Protein AF-A0A3C0JEZ2-F1 (afdb_monomer)

Radius of gyration: 19.8 Å; Cα contacts (8 Å, |Δi|>4): 133; chains: 1; bounding box: 43×43×59 Å

Secondary structure (DSSP, 8-state):
-------HHHHHHHHHHHHHHHHHHHHHH--PPPS---HHHHHHHHHHHHHHHHHHHHHHIIIIIIIHHHHHHHHHH---TT---HHHHHIIIIIHHHHHHHHHHHHHHHHHHS-TTTS-HHHHHHHHHHHHGGGGGTGGGSGGGGS--S-HHHHHHHHHHHHHHHHHHHHHHHHHHHHHHHHHHHHTT-

Mean predicted aligned error: 6.55 Å

pLDDT: mean 85.06, std 11.49, range [34.5, 96.69]

Nearest PDB structures (foldseek):
  7yzy-assembly1_C  TM=7.506E-01  e=1.053E-04  Methylococcus capsulatus str. Bath
  3rfr-assembly1_K  TM=6.605E-01  e=1.081E-03  Methylocystis sp. M
  3rfr-assembly1_C  TM=6.635E-01  e=1.455E-03  Methylocystis sp. M

Sequence (190 aa):
MTFFNLQNIEIVYIAIFYCMLSVFIYFKLRKPLSTTLSPKEKTKQVMVLMICLLLFSSFVVVSGGVLAHQDTAWHQVTVTSNELIPGRLIIYSLFYPLYFIVGGAMWLYASTRFEARDFETKFKTSLFCIVISPFMFLPSQDPSMMVISTDIWSILFRSSYWALMAVWISSLLYLISRLVMMVLRFSKFA

Structure (mmCIF, N/CA/C/O backbone):
data_AF-A0A3C0JEZ2-F1
#
_entry.id   AF-A0A3C0JEZ2-F1
#
loop_
_atom_site.group_PDB
_atom_site.id
_atom_site.type_symbol
_atom_site.label_atom_id
_atom_site.label_alt_id
_atom_site.label_comp_id
_atom_site.label_asym_id
_atom_site.label_entity_id
_atom_site.label_seq_id
_atom_site.pdbx_PDB_ins_code
_atom_site.Cartn_x
_atom_site.Cartn_y
_atom_site.Cartn_z
_atom_site.occupancy
_atom_site.B_iso_or_equiv
_atom_site.auth_seq_id
_atom_site.auth_comp_id
_atom_site.auth_asym_id
_atom_site.auth_atom_id
_atom_site.pdbx_PDB_model_num
ATOM 1 N N . MET A 1 1 ? 15.952 -23.148 -21.684 1.00 34.50 1 MET A N 1
ATOM 2 C CA . MET A 1 1 ? 15.502 -22.287 -20.571 1.00 34.50 1 MET A CA 1
ATOM 3 C C . MET A 1 1 ? 14.226 -21.615 -21.052 1.00 34.50 1 MET A C 1
ATOM 5 O O . MET A 1 1 ? 14.296 -20.780 -21.941 1.00 34.50 1 MET A O 1
ATOM 9 N N . THR A 1 2 ? 13.059 -22.113 -20.647 1.00 37.56 2 THR A N 1
ATOM 10 C CA . THR A 1 2 ? 11.761 -21.596 -21.111 1.00 37.56 2 THR A CA 1
ATOM 11 C C . THR A 1 2 ? 11.515 -20.242 -20.460 1.00 37.56 2 THR A C 1
ATOM 13 O O . THR A 1 2 ? 11.170 -20.170 -19.284 1.00 37.56 2 THR A O 1
ATOM 16 N N . PHE A 1 3 ? 11.771 -19.173 -21.209 1.00 45.19 3 PHE A N 1
ATOM 17 C CA . PHE A 1 3 ? 11.444 -17.817 -20.793 1.00 45.19 3 PHE A CA 1
ATOM 18 C C . PHE A 1 3 ? 9.920 -17.693 -20.662 1.00 45.19 3 PHE A C 1
ATOM 20 O O . PHE A 1 3 ? 9.186 -18.044 -21.586 1.00 45.19 3 PHE A O 1
ATOM 27 N N . PHE A 1 4 ? 9.457 -17.241 -19.494 1.00 53.06 4 PHE A N 1
ATOM 28 C CA . PHE A 1 4 ? 8.061 -16.895 -19.227 1.00 53.06 4 PHE A CA 1
ATOM 29 C C . PHE A 1 4 ? 7.633 -15.793 -20.201 1.00 53.06 4 PHE A C 1
ATOM 31 O O . PHE A 1 4 ? 8.038 -14.643 -20.054 1.00 53.06 4 PHE A O 1
ATOM 38 N N . ASN A 1 5 ? 6.853 -16.148 -21.219 1.00 52.88 5 ASN A N 1
ATOM 39 C CA . ASN A 1 5 ? 6.263 -15.191 -22.142 1.00 52.88 5 ASN A CA 1
ATOM 40 C C . ASN A 1 5 ? 4.838 -14.914 -21.662 1.00 52.88 5 ASN A C 1
ATOM 42 O O . ASN A 1 5 ? 3.951 -15.730 -21.898 1.00 52.88 5 ASN A O 1
ATOM 46 N N . LEU A 1 6 ? 4.645 -13.796 -20.956 1.00 58.56 6 LEU A N 1
ATOM 47 C CA . LEU A 1 6 ? 3.344 -13.386 -20.429 1.00 58.56 6 LEU A CA 1
ATOM 48 C C . LEU A 1 6 ? 2.444 -12.968 -21.596 1.00 58.56 6 LEU A C 1
ATOM 50 O O . LEU A 1 6 ? 2.361 -11.801 -21.974 1.00 58.56 6 LEU A O 1
ATOM 54 N N . GLN A 1 7 ? 1.810 -13.955 -22.226 1.00 62.41 7 GLN A N 1
ATOM 55 C CA . GLN A 1 7 ? 0.832 -13.723 -23.279 1.00 62.41 7 GLN A CA 1
ATOM 56 C C . GLN A 1 7 ? -0.378 -12.985 -22.695 1.00 62.41 7 GLN A C 1
ATOM 58 O O . GLN A 1 7 ? -0.700 -13.128 -21.516 1.00 62.41 7 GLN A O 1
ATOM 63 N N . ASN A 1 8 ? -1.104 -12.238 -23.531 1.00 68.31 8 ASN A N 1
ATOM 64 C CA . ASN A 1 8 ? -2.287 -11.463 -23.124 1.00 68.31 8 ASN A CA 1
ATOM 65 C C . ASN A 1 8 ? -3.293 -12.266 -22.274 1.00 68.31 8 ASN A C 1
ATOM 67 O O . ASN A 1 8 ? -3.970 -11.706 -21.416 1.00 68.31 8 ASN A O 1
ATOM 71 N N . ILE A 1 9 ? -3.369 -13.583 -22.484 1.00 71.88 9 ILE A N 1
ATOM 72 C CA . ILE A 1 9 ? -4.248 -14.480 -21.734 1.00 71.88 9 ILE A CA 1
ATOM 73 C C . ILE A 1 9 ? -3.812 -14.684 -20.270 1.00 71.88 9 ILE A C 1
ATOM 75 O O . ILE A 1 9 ? -4.661 -14.784 -19.389 1.00 71.88 9 ILE A O 1
ATOM 79 N N . GLU A 1 10 ? -2.509 -14.668 -19.978 1.00 79.69 10 GLU A N 1
ATOM 80 C CA . GLU A 1 10 ? -1.975 -14.807 -18.617 1.00 79.69 10 GLU A CA 1
ATOM 81 C C . GLU A 1 10 ? -2.288 -13.572 -17.767 1.00 79.69 10 GLU A C 1
ATOM 83 O O . GLU A 1 10 ? -2.668 -13.702 -16.604 1.00 79.69 10 GLU A O 1
ATOM 88 N N . ILE A 1 11 ? -2.242 -12.377 -18.368 1.00 80.06 11 ILE A N 1
ATOM 89 C CA . ILE A 1 11 ? -2.637 -11.121 -17.710 1.00 80.06 11 ILE A CA 1
ATOM 90 C C . ILE A 1 11 ? -4.103 -11.186 -17.267 1.00 80.06 11 ILE A C 1
ATOM 92 O O . ILE A 1 11 ? -4.432 -10.791 -16.147 1.00 80.06 11 ILE A O 1
ATOM 96 N N . VAL A 1 12 ? -4.984 -11.722 -18.119 1.00 84.69 12 VAL A N 1
ATOM 97 C CA . VAL A 1 12 ? -6.409 -11.888 -17.798 1.00 84.69 12 VAL A CA 1
ATOM 98 C C . VAL A 1 12 ? -6.592 -12.849 -16.623 1.00 84.69 12 VAL A C 1
ATOM 100 O O . VAL A 1 12 ? -7.328 -12.528 -15.690 1.00 84.69 12 VAL A O 1
ATOM 103 N N . TYR A 1 13 ? -5.895 -13.990 -16.610 1.00 88.25 13 TYR A N 1
ATOM 104 C CA . TYR A 1 13 ? -5.964 -14.928 -15.484 1.00 88.25 13 TYR A CA 1
ATOM 105 C C . TYR A 1 13 ? -5.450 -14.319 -14.178 1.00 88.25 13 TYR A C 1
ATOM 107 O O . TYR A 1 13 ? -6.084 -14.490 -13.136 1.00 88.25 13 TYR A O 1
ATOM 115 N N . ILE A 1 14 ? -4.349 -13.568 -14.231 1.00 87.19 14 ILE A N 1
ATOM 116 C CA . ILE A 1 14 ? -3.789 -12.863 -13.073 1.00 87.19 14 ILE A CA 1
ATOM 117 C C . ILE A 1 14 ? -4.785 -11.823 -12.542 1.00 87.19 14 ILE A C 1
ATOM 119 O O . ILE A 1 14 ? -5.043 -11.770 -11.339 1.00 87.19 14 ILE A O 1
ATOM 123 N N . ALA A 1 15 ? -5.400 -11.035 -13.426 1.00 87.56 15 ALA A N 1
ATOM 124 C CA . ALA A 1 15 ? -6.409 -10.052 -13.043 1.00 87.56 15 ALA A CA 1
ATOM 125 C C . ALA A 1 15 ? -7.623 -10.717 -12.376 1.00 87.56 15 ALA A C 1
ATOM 127 O O . ALA A 1 15 ? -8.036 -10.301 -11.293 1.00 87.56 15 ALA A O 1
ATOM 128 N N . ILE A 1 16 ? -8.153 -11.792 -12.971 1.00 92.06 16 ILE A N 1
ATOM 129 C CA . ILE A 1 16 ? -9.268 -12.561 -12.404 1.00 92.06 16 ILE A CA 1
ATOM 130 C C . ILE A 1 16 ? -8.895 -13.119 -11.026 1.00 92.06 16 ILE A C 1
ATOM 132 O O . ILE A 1 16 ? -9.669 -12.968 -10.079 1.00 92.06 16 ILE A O 1
ATOM 136 N N . PHE A 1 17 ? -7.710 -13.719 -10.889 1.00 93.25 17 PHE A N 1
ATOM 137 C CA . PHE A 1 17 ? -7.217 -14.252 -9.620 1.00 93.25 17 PHE A CA 1
ATOM 138 C C . PHE A 1 17 ? -7.195 -13.175 -8.530 1.00 93.25 17 PHE A C 1
ATOM 140 O O . PHE A 1 17 ? -7.729 -13.381 -7.438 1.00 93.25 17 PHE A O 1
ATOM 147 N N . TYR A 1 18 ? -6.648 -11.997 -8.832 1.00 92.69 18 TYR A N 1
ATOM 148 C CA . TYR A 1 18 ? -6.586 -10.896 -7.877 1.00 92.69 18 TYR A CA 1
ATOM 149 C C . TYR A 1 18 ? -7.951 -10.279 -7.566 1.00 92.69 18 TYR A C 1
ATOM 151 O O . TYR A 1 18 ? -8.199 -9.911 -6.415 1.00 92.69 18 TYR A O 1
ATOM 159 N N . CYS A 1 19 ? -8.871 -10.229 -8.532 1.00 92.25 19 CYS A N 1
ATOM 160 C CA . CYS A 1 19 ? -10.259 -9.850 -8.279 1.00 92.25 19 CYS A CA 1
ATOM 161 C C . CYS A 1 19 ? -10.937 -10.834 -7.316 1.00 92.25 19 CYS A C 1
ATOM 163 O O . CYS A 1 19 ? -11.525 -10.402 -6.323 1.00 92.25 19 CYS A O 1
ATOM 165 N N . MET A 1 20 ? -10.813 -12.145 -7.551 1.00 94.19 20 MET A N 1
ATOM 166 C CA . MET A 1 20 ? -11.363 -13.165 -6.651 1.00 94.19 20 MET A CA 1
ATOM 167 C C . MET A 1 20 ? -10.743 -13.077 -5.254 1.00 94.19 20 MET A C 1
ATOM 169 O O . MET A 1 20 ? -11.465 -13.113 -4.257 1.00 94.19 20 MET A O 1
ATOM 173 N N . LEU A 1 21 ? -9.420 -12.904 -5.171 1.00 93.69 21 LEU A N 1
ATOM 174 C CA . LEU A 1 21 ? -8.704 -12.755 -3.906 1.00 93.69 21 LEU A CA 1
ATOM 175 C C . LEU A 1 21 ? -9.172 -11.511 -3.138 1.00 93.69 21 LEU A C 1
ATOM 177 O O . LEU A 1 21 ? -9.432 -11.592 -1.939 1.00 93.69 21 LEU A O 1
ATOM 181 N N . SER A 1 22 ? -9.336 -10.380 -3.826 1.00 91.50 22 SER A N 1
ATOM 182 C CA . SER A 1 22 ? -9.846 -9.137 -3.240 1.00 91.50 22 SER A CA 1
ATOM 183 C C . SER A 1 22 ? -11.274 -9.300 -2.709 1.00 91.50 22 SER A C 1
ATOM 185 O O . SER A 1 22 ? -11.557 -8.928 -1.569 1.00 91.50 22 SER A O 1
ATOM 187 N N . VAL A 1 23 ? -12.161 -9.943 -3.477 1.00 93.19 23 VAL A N 1
ATOM 188 C CA . VAL A 1 23 ? -13.537 -10.248 -3.050 1.00 93.19 23 VAL A CA 1
ATOM 189 C C . VAL A 1 23 ? -13.544 -11.176 -1.830 1.00 93.19 23 VAL A C 1
ATOM 191 O O . VAL A 1 23 ? -14.254 -10.919 -0.856 1.00 93.19 23 VAL A O 1
ATOM 194 N N . PHE A 1 24 ? -12.720 -12.224 -1.834 1.00 94.50 24 PHE A N 1
ATOM 195 C CA . PHE A 1 24 ? -12.581 -13.137 -0.701 1.00 94.50 24 PHE A CA 1
ATOM 196 C C . PHE A 1 24 ? -12.118 -12.410 0.572 1.00 94.50 24 PHE A C 1
ATOM 198 O O . PHE A 1 24 ? -12.712 -12.567 1.643 1.00 94.50 24 PHE A O 1
ATOM 205 N N . ILE A 1 25 ? -11.087 -11.572 0.446 1.00 92.62 25 ILE A N 1
ATOM 206 C CA . ILE A 1 25 ? -10.552 -10.734 1.524 1.00 92.62 25 ILE A CA 1
ATOM 207 C C . ILE A 1 25 ? -11.633 -9.781 2.037 1.00 92.62 25 ILE A C 1
ATOM 209 O O . ILE A 1 25 ? -11.861 -9.719 3.247 1.00 92.62 25 ILE A O 1
ATOM 213 N N . TYR A 1 26 ? -12.360 -9.109 1.142 1.00 91.88 26 TYR A N 1
ATOM 214 C CA . TYR A 1 26 ? -13.476 -8.238 1.499 1.00 91.88 26 TYR A CA 1
ATOM 215 C C . TYR A 1 26 ? -14.507 -8.970 2.362 1.00 91.88 26 TYR A C 1
ATOM 217 O O . TYR A 1 26 ? -14.833 -8.492 3.448 1.00 91.88 26 TYR A O 1
ATOM 225 N N . PHE A 1 27 ? -14.967 -10.156 1.955 1.00 92.56 27 PHE A N 1
ATOM 226 C CA . PHE A 1 27 ? -15.938 -10.922 2.742 1.00 92.56 27 PHE A CA 1
ATOM 227 C C . PHE A 1 27 ? -15.390 -11.374 4.100 1.00 92.56 27 PHE A C 1
ATOM 229 O O . PHE A 1 27 ? -16.114 -11.339 5.094 1.00 92.56 27 PHE A O 1
ATOM 236 N N . LYS A 1 28 ? -14.109 -11.752 4.187 1.00 91.00 28 LYS A N 1
ATOM 237 C CA . LYS A 1 28 ? -13.472 -12.123 5.465 1.00 91.00 28 LYS A CA 1
ATOM 238 C C . LYS A 1 28 ? -13.326 -10.939 6.422 1.00 91.00 28 LYS A C 1
ATOM 240 O O . LYS A 1 28 ? -13.448 -11.105 7.641 1.00 91.00 28 LYS A O 1
ATOM 245 N N . LEU A 1 29 ? -13.044 -9.754 5.885 1.00 90.12 29 LEU A N 1
ATOM 246 C CA . LEU A 1 29 ? -12.802 -8.541 6.658 1.00 90.12 29 LEU A CA 1
ATOM 247 C C . LEU A 1 29 ? -14.074 -7.743 6.929 1.00 90.12 29 LEU A C 1
ATOM 249 O O . LEU A 1 29 ? -14.088 -7.007 7.912 1.00 90.12 29 LEU A O 1
ATOM 253 N N . ARG A 1 30 ? -15.145 -7.898 6.153 1.00 85.00 30 ARG A N 1
ATOM 254 C CA . ARG A 1 30 ? -16.429 -7.239 6.402 1.00 85.00 30 ARG A CA 1
ATOM 255 C C . ARG A 1 30 ? -17.054 -7.790 7.686 1.00 85.00 30 ARG A C 1
ATOM 257 O O . ARG A 1 30 ? -17.757 -8.793 7.680 1.00 85.00 30 ARG A O 1
ATOM 264 N N . LYS A 1 31 ? -16.781 -7.130 8.808 1.00 85.31 31 LYS A N 1
ATOM 265 C CA . LYS A 1 31 ? -17.403 -7.389 10.110 1.00 85.31 31 LYS A CA 1
ATOM 266 C C . LYS A 1 31 ? -17.886 -6.058 10.689 1.00 85.31 31 LYS A C 1
ATOM 268 O O . LYS A 1 31 ? -17.229 -5.047 10.434 1.00 85.31 31 LYS A O 1
ATOM 273 N N . PRO A 1 32 ? -19.010 -6.031 11.423 1.00 82.56 32 PRO A N 1
ATOM 274 C CA . PRO A 1 32 ? -19.439 -4.819 12.107 1.00 82.56 32 PRO A CA 1
ATOM 275 C C . PRO A 1 32 ? -18.411 -4.420 13.172 1.00 82.56 32 PRO A C 1
ATOM 277 O O . PRO A 1 32 ? -17.736 -5.276 13.751 1.00 82.56 32 PRO A O 1
ATOM 280 N N . LEU A 1 33 ? -18.301 -3.115 13.419 1.00 85.56 33 LEU A N 1
ATOM 281 C CA . LEU A 1 33 ? -17.441 -2.578 14.467 1.00 85.56 33 LEU A CA 1
ATOM 282 C C . LEU A 1 33 ? -17.965 -3.023 15.838 1.00 85.56 33 LEU A C 1
ATOM 284 O O . LEU A 1 33 ? -19.138 -2.829 16.149 1.00 85.56 33 LEU A O 1
ATOM 288 N N . SER A 1 34 ? -17.089 -3.599 16.660 1.00 79.94 34 SER A N 1
ATOM 289 C CA . SER A 1 34 ? -17.404 -3.984 18.038 1.00 79.94 34 SER A CA 1
ATOM 290 C C . SER A 1 34 ? -16.890 -2.916 18.998 1.00 79.94 34 SER A C 1
ATOM 292 O O . SER A 1 34 ? -15.686 -2.680 19.061 1.00 79.94 34 SER A O 1
ATOM 294 N N . THR A 1 35 ? -17.782 -2.282 19.756 1.00 77.19 35 THR A N 1
ATOM 295 C CA . THR A 1 35 ? -17.437 -1.199 20.696 1.00 77.19 35 THR A CA 1
ATOM 296 C C . THR A 1 35 ? -17.079 -1.705 22.096 1.00 77.19 35 THR A C 1
ATOM 298 O O . THR A 1 35 ? -16.430 -1.001 22.864 1.00 77.19 35 THR A O 1
ATOM 301 N N . THR A 1 36 ? -17.436 -2.945 22.430 1.00 81.94 36 THR A N 1
ATOM 302 C CA . THR A 1 36 ? -17.269 -3.545 23.765 1.00 81.94 36 THR A CA 1
ATOM 303 C C . THR A 1 36 ? -16.028 -4.439 23.861 1.00 81.94 36 THR A C 1
ATOM 305 O O . THR A 1 36 ? -16.096 -5.553 24.372 1.00 81.94 36 THR A O 1
ATOM 308 N N . LEU A 1 37 ? -14.899 -3.994 23.308 1.00 85.06 37 LEU A N 1
ATOM 309 C CA . LEU A 1 37 ? -13.648 -4.764 23.309 1.00 85.06 37 LEU A CA 1
ATOM 310 C C . LEU A 1 37 ? -12.775 -4.425 24.515 1.00 85.06 37 LEU A C 1
ATOM 312 O O . LEU A 1 37 ? -12.624 -3.254 24.874 1.00 85.06 37 LEU A O 1
ATOM 316 N N . SER A 1 38 ? -12.135 -5.447 25.081 1.00 89.12 38 SER A N 1
ATOM 317 C CA . SER A 1 38 ? -11.148 -5.271 26.146 1.00 89.12 38 SER A CA 1
ATOM 318 C C . SER A 1 38 ? -9.900 -4.518 25.642 1.00 89.12 38 SER A C 1
ATOM 320 O O . SER A 1 38 ? -9.562 -4.597 24.452 1.00 89.12 38 SER A O 1
ATOM 322 N N . PRO A 1 39 ? -9.146 -3.823 26.519 1.00 87.88 39 PRO A N 1
ATOM 323 C CA . PRO A 1 39 ? -7.913 -3.130 26.130 1.00 87.88 39 PRO A CA 1
ATOM 324 C C . PRO A 1 39 ? -6.899 -4.042 25.424 1.00 87.88 39 PRO A C 1
ATOM 326 O O . PRO A 1 39 ? -6.283 -3.649 24.434 1.00 87.88 39 PRO A O 1
ATOM 329 N N . LYS A 1 40 ? -6.783 -5.301 25.867 1.00 89.31 40 LYS A N 1
ATOM 330 C CA . LYS A 1 40 ? -5.901 -6.307 25.258 1.00 89.31 40 LYS A CA 1
ATOM 331 C C . LYS A 1 40 ? -6.288 -6.623 23.811 1.00 89.31 40 LYS A C 1
ATOM 333 O O . LYS A 1 40 ? -5.418 -6.741 22.947 1.00 89.31 40 LYS A O 1
ATOM 338 N N . GLU A 1 41 ? -7.583 -6.747 23.529 1.00 91.06 41 GLU A N 1
ATOM 339 C CA . GLU A 1 41 ? -8.078 -6.994 22.172 1.00 91.06 41 GLU A CA 1
ATOM 340 C C . GLU A 1 41 ? -7.863 -5.785 21.262 1.00 91.06 41 GLU A C 1
ATOM 342 O O . GLU A 1 41 ? -7.442 -5.963 20.118 1.00 91.06 41 GLU A O 1
ATOM 347 N N . LYS A 1 42 ? -8.061 -4.564 21.776 1.00 90.94 42 LYS A N 1
ATOM 348 C CA . LYS A 1 42 ? -7.756 -3.325 21.042 1.00 90.94 42 LYS A CA 1
ATOM 349 C C . LYS A 1 42 ? -6.270 -3.243 20.681 1.00 90.94 42 LYS A C 1
ATOM 351 O O . LYS A 1 42 ? -5.931 -2.996 19.525 1.00 90.94 42 LYS A O 1
ATOM 356 N N . THR A 1 43 ? -5.371 -3.566 21.613 1.00 92.38 43 THR A N 1
ATOM 357 C CA . THR A 1 43 ? -3.926 -3.639 21.332 1.00 92.38 43 THR A CA 1
ATOM 358 C C . THR A 1 43 ? -3.604 -4.682 20.265 1.00 92.38 43 THR A C 1
ATOM 360 O O . THR A 1 43 ? -2.860 -4.391 19.328 1.00 92.38 43 THR A O 1
ATOM 363 N N . LYS A 1 44 ? -4.203 -5.879 20.339 1.00 92.94 44 LYS A N 1
ATOM 364 C CA . LYS A 1 44 ? -4.045 -6.908 19.297 1.00 92.94 44 LYS A CA 1
ATOM 365 C C . LYS A 1 44 ? -4.478 -6.384 17.931 1.00 92.94 44 LYS A C 1
ATOM 367 O O . LYS A 1 44 ? -3.787 -6.626 16.944 1.00 92.94 44 LYS A O 1
ATOM 372 N N . GLN A 1 45 ? -5.592 -5.656 17.866 1.00 93.44 45 GLN A N 1
ATOM 373 C CA . GLN A 1 45 ? -6.076 -5.110 16.605 1.00 93.44 45 GLN A CA 1
ATOM 374 C C . GLN A 1 45 ? -5.094 -4.115 15.988 1.00 93.44 45 GLN A C 1
ATOM 376 O O . GLN A 1 45 ? -4.845 -4.189 14.784 1.00 93.44 45 GLN A O 1
ATOM 381 N N . VAL A 1 46 ? -4.516 -3.234 16.807 1.00 95.06 46 VAL A N 1
ATOM 382 C CA . VAL A 1 46 ? -3.496 -2.273 16.370 1.00 95.06 46 VAL A CA 1
ATOM 383 C C . VAL A 1 46 ? -2.229 -2.989 15.900 1.00 95.06 46 VAL A C 1
ATOM 385 O O . VAL A 1 46 ? -1.721 -2.670 14.827 1.00 95.06 46 VAL A O 1
ATOM 388 N N . MET A 1 47 ? -1.757 -4.003 16.633 1.00 94.81 47 MET A N 1
ATOM 389 C CA . MET A 1 47 ? -0.572 -4.781 16.245 1.00 94.81 47 MET A CA 1
ATOM 390 C C . MET A 1 47 ? -0.751 -5.503 14.906 1.00 94.81 47 MET A C 1
ATOM 392 O O . MET A 1 47 ? 0.170 -5.516 14.095 1.00 94.81 47 MET A O 1
ATOM 396 N N . VAL A 1 48 ? -1.936 -6.057 14.633 1.00 95.50 48 VAL A N 1
ATOM 397 C CA . VAL A 1 48 ? -2.231 -6.665 13.323 1.00 95.50 48 VAL A CA 1
ATOM 398 C C . VAL A 1 48 ? -2.085 -5.633 12.204 1.00 95.50 48 VAL A C 1
ATOM 400 O O . VAL A 1 48 ? -1.439 -5.921 11.200 1.00 95.50 48 VAL A O 1
ATOM 403 N N . LEU A 1 49 ? -2.608 -4.415 12.386 1.00 95.81 49 LEU A N 1
ATOM 404 C CA . LEU A 1 49 ? -2.457 -3.361 11.382 1.00 95.81 49 LEU A CA 1
ATOM 405 C C . LEU A 1 49 ? -0.995 -2.917 11.221 1.00 95.81 49 LEU A C 1
ATOM 407 O O . LEU A 1 49 ? -0.568 -2.657 10.099 1.00 95.81 49 LEU A O 1
ATOM 411 N N . MET A 1 50 ? -0.213 -2.877 12.306 1.00 96.25 50 MET A N 1
ATOM 412 C CA . MET A 1 50 ? 1.230 -2.606 12.241 1.00 96.25 50 MET A CA 1
ATOM 413 C C . MET A 1 50 ? 1.981 -3.675 11.441 1.00 96.25 50 MET A C 1
ATOM 415 O O . MET A 1 50 ? 2.833 -3.332 10.628 1.00 96.25 50 MET A O 1
ATOM 419 N N . ILE A 1 51 ? 1.648 -4.957 11.623 1.00 96.69 51 ILE A N 1
ATOM 420 C CA . ILE A 1 51 ? 2.238 -6.056 10.844 1.00 96.69 51 ILE A CA 1
ATOM 421 C C . ILE A 1 51 ? 1.864 -5.922 9.365 1.00 96.69 51 ILE A C 1
ATOM 423 O O . ILE A 1 51 ? 2.728 -6.067 8.503 1.00 96.69 51 ILE A O 1
ATOM 427 N N . CYS A 1 52 ? 0.606 -5.596 9.052 1.00 95.50 52 CYS A N 1
ATOM 428 C CA . CYS A 1 52 ? 0.196 -5.339 7.672 1.00 95.50 52 CYS A CA 1
ATOM 429 C C . CYS A 1 52 ? 0.948 -4.148 7.061 1.00 95.50 52 CYS A C 1
ATOM 431 O O . CYS A 1 52 ? 1.380 -4.232 5.916 1.00 95.50 52 CYS A O 1
ATOM 433 N N . LEU A 1 53 ? 1.154 -3.068 7.82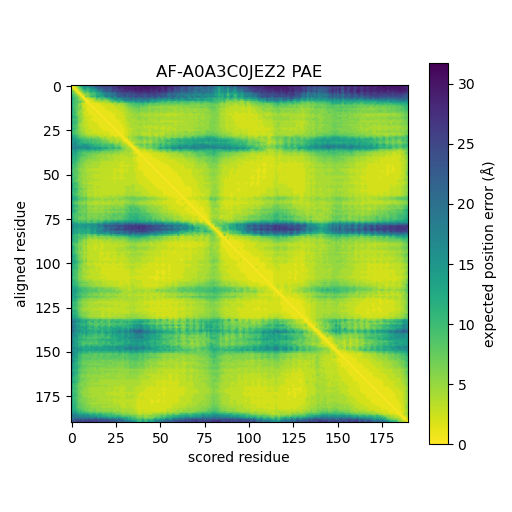3 1.00 95.75 53 LEU A N 1
ATOM 434 C CA . LEU A 1 53 ? 1.932 -1.909 7.381 1.00 95.75 53 LEU A CA 1
ATOM 435 C C . LEU A 1 53 ? 3.405 -2.271 7.146 1.00 95.75 53 LEU A C 1
ATOM 437 O O . LEU A 1 53 ? 3.992 -1.825 6.165 1.00 95.75 53 LEU A O 1
ATOM 441 N N . LEU A 1 54 ? 3.996 -3.105 8.005 1.00 95.62 54 LEU A N 1
ATOM 442 C CA . LEU A 1 54 ? 5.357 -3.611 7.827 1.00 95.62 54 LEU A CA 1
ATOM 443 C C . LEU A 1 54 ? 5.476 -4.469 6.560 1.00 95.62 54 LEU A C 1
ATOM 445 O O . LEU A 1 54 ? 6.413 -4.282 5.789 1.00 95.62 54 LEU A O 1
ATOM 449 N N . LEU A 1 55 ? 4.513 -5.367 6.324 1.00 94.94 55 LEU A N 1
ATOM 450 C CA . LEU A 1 55 ? 4.442 -6.184 5.111 1.00 94.94 55 LEU A CA 1
ATOM 451 C C . LEU A 1 55 ? 4.282 -5.315 3.853 1.00 94.94 55 LEU A C 1
ATOM 453 O O . LEU A 1 55 ? 4.941 -5.545 2.846 1.00 94.94 55 LEU A O 1
ATOM 457 N N . PHE A 1 56 ? 3.440 -4.285 3.911 1.00 93.62 56 PHE A N 1
ATOM 458 C CA . PHE A 1 56 ? 3.281 -3.349 2.801 1.00 93.62 56 PHE A CA 1
ATOM 459 C C . PHE A 1 56 ? 4.588 -2.593 2.512 1.00 93.62 56 PHE A C 1
ATOM 461 O O . PHE A 1 56 ? 5.011 -2.487 1.363 1.00 93.62 56 PHE A O 1
ATOM 468 N N . SER A 1 57 ? 5.268 -2.103 3.550 1.00 92.44 57 SER A N 1
ATOM 469 C CA . SER A 1 57 ? 6.556 -1.419 3.403 1.00 92.44 57 SER A CA 1
ATOM 470 C C . SER A 1 57 ? 7.653 -2.346 2.880 1.00 92.44 57 SER A C 1
ATOM 472 O O . SER A 1 57 ? 8.469 -1.918 2.066 1.00 92.44 57 SER A O 1
ATOM 474 N N . SER A 1 58 ? 7.672 -3.622 3.280 1.00 92.81 58 SER A N 1
ATOM 475 C CA . SER A 1 58 ? 8.647 -4.578 2.747 1.00 92.81 58 SER A CA 1
ATOM 476 C C . SER A 1 58 ? 8.431 -4.834 1.256 1.00 92.81 58 SER A C 1
ATOM 478 O O . SER A 1 58 ? 9.406 -4.905 0.511 1.00 92.81 58 SER A O 1
ATOM 480 N N . PHE A 1 59 ? 7.180 -4.858 0.783 1.00 92.38 59 PHE A N 1
ATOM 481 C CA . PHE A 1 59 ? 6.891 -4.914 -0.651 1.00 92.38 59 PHE A CA 1
ATOM 482 C C . PHE A 1 59 ? 7.486 -3.719 -1.395 1.00 92.38 59 PHE A C 1
ATOM 484 O O . PHE A 1 59 ? 8.037 -3.894 -2.477 1.00 92.38 59 PHE A O 1
ATOM 491 N N . VAL A 1 60 ? 7.391 -2.507 -0.838 1.00 89.94 60 VAL A N 1
ATOM 492 C CA . VAL A 1 60 ? 7.996 -1.294 -1.422 1.00 89.94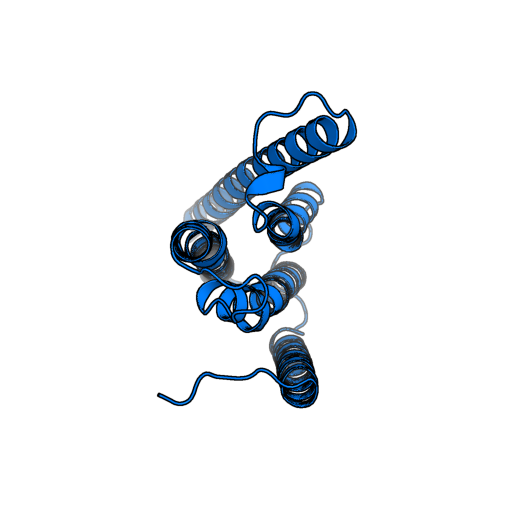 60 VAL A CA 1
ATOM 493 C C . VAL A 1 60 ? 9.518 -1.409 -1.504 1.00 89.94 60 VAL A C 1
ATOM 495 O O . VAL A 1 60 ? 10.089 -1.141 -2.558 1.00 89.94 60 VAL A O 1
ATOM 498 N N . VAL A 1 61 ? 10.175 -1.873 -0.438 1.00 88.75 61 VAL A N 1
ATOM 499 C CA . VAL A 1 61 ? 11.635 -2.072 -0.425 1.00 88.75 61 VAL A CA 1
ATOM 500 C C . VAL A 1 61 ? 12.072 -3.106 -1.466 1.00 88.75 61 VAL A C 1
ATOM 502 O O . VAL A 1 61 ? 13.055 -2.895 -2.175 1.00 88.75 61 VAL A O 1
ATOM 505 N N . VAL A 1 62 ? 11.343 -4.217 -1.590 1.00 91.00 62 VAL A N 1
ATOM 506 C CA . VAL A 1 62 ? 11.688 -5.270 -2.552 1.00 91.00 62 VAL A CA 1
ATOM 507 C C . VAL A 1 62 ? 11.445 -4.808 -3.988 1.00 91.00 62 VAL A C 1
ATOM 509 O O . VAL A 1 62 ? 12.336 -4.955 -4.820 1.00 91.00 62 VAL A O 1
ATOM 512 N N . SER A 1 63 ? 10.279 -4.238 -4.297 1.00 88.75 63 SER A N 1
ATOM 513 C CA . SER A 1 63 ? 9.936 -3.900 -5.683 1.00 88.75 63 SER A CA 1
ATOM 514 C C . SER A 1 63 ? 10.635 -2.624 -6.174 1.00 88.75 63 SER A C 1
ATOM 516 O O . SER A 1 63 ? 11.258 -2.639 -7.232 1.00 88.75 63 SER A O 1
ATOM 518 N N . GLY A 1 64 ? 10.583 -1.540 -5.393 1.00 83.19 64 GLY A N 1
ATOM 519 C CA . GLY A 1 64 ? 11.130 -0.232 -5.757 1.00 83.19 64 GLY A CA 1
ATOM 520 C C . GLY A 1 64 ? 12.609 -0.078 -5.413 1.00 83.19 64 GLY A C 1
ATOM 521 O O . GLY A 1 64 ? 13.295 0.749 -6.003 1.00 83.19 64 GLY A O 1
ATOM 522 N N . GLY A 1 65 ? 13.116 -0.881 -4.475 1.00 84.44 65 GLY A N 1
ATOM 523 C CA . GLY A 1 65 ? 14.540 -0.965 -4.168 1.00 84.44 65 GLY A CA 1
ATOM 524 C C . GLY A 1 65 ? 15.207 -2.052 -4.999 1.00 84.44 65 GLY A C 1
ATOM 525 O O . GLY A 1 65 ? 15.817 -1.769 -6.026 1.00 84.44 65 GLY A O 1
ATOM 526 N N . VAL A 1 66 ? 15.088 -3.303 -4.551 1.00 88.25 66 VAL A N 1
ATOM 527 C CA . VAL A 1 66 ? 15.880 -4.427 -5.079 1.00 88.25 66 VAL A CA 1
ATOM 528 C C . VAL A 1 66 ? 15.589 -4.698 -6.556 1.00 88.25 66 VAL A C 1
ATOM 530 O O . VAL A 1 66 ? 16.508 -4.683 -7.373 1.00 88.25 66 VAL A O 1
ATOM 533 N N . LEU A 1 67 ? 14.324 -4.929 -6.913 1.00 87.81 67 LEU A N 1
ATOM 534 C CA . LEU A 1 67 ? 13.956 -5.320 -8.276 1.00 87.81 67 LEU A CA 1
ATOM 535 C C . LEU A 1 67 ? 14.129 -4.173 -9.276 1.00 87.81 67 LEU A C 1
ATOM 537 O O . LEU A 1 67 ? 14.575 -4.418 -10.391 1.00 87.81 67 LEU A O 1
ATOM 541 N N . ALA A 1 68 ? 13.846 -2.927 -8.886 1.00 83.19 68 ALA A N 1
ATOM 542 C CA . ALA A 1 68 ? 14.066 -1.766 -9.750 1.00 83.19 68 ALA A CA 1
ATOM 543 C C . ALA A 1 68 ? 15.558 -1.530 -10.068 1.00 83.19 68 ALA A C 1
ATOM 545 O O . ALA A 1 68 ? 15.912 -1.202 -11.202 1.00 83.19 68 ALA A O 1
ATOM 546 N N . HIS A 1 69 ? 16.454 -1.745 -9.096 1.00 82.94 69 HIS A N 1
ATOM 547 C CA . HIS A 1 69 ? 17.898 -1.661 -9.348 1.00 82.94 69 HIS A CA 1
ATOM 548 C C . HIS A 1 69 ? 18.384 -2.810 -10.239 1.00 82.94 69 HIS A C 1
ATOM 550 O O . HIS A 1 69 ? 19.210 -2.590 -11.124 1.00 82.94 69 HIS A O 1
ATOM 556 N N . GLN A 1 70 ? 17.846 -4.019 -10.048 1.00 85.00 70 GLN A N 1
ATOM 557 C CA . GLN A 1 70 ? 18.127 -5.150 -10.935 1.00 85.00 70 GLN A CA 1
ATOM 558 C C . GLN A 1 70 ? 17.645 -4.888 -12.366 1.00 85.00 70 GLN A C 1
ATOM 560 O O . GLN A 1 70 ? 18.392 -5.173 -13.296 1.00 85.00 70 GLN A O 1
ATOM 565 N N . ASP A 1 71 ? 16.451 -4.308 -12.547 1.00 81.69 71 ASP A N 1
ATOM 566 C CA . ASP A 1 71 ? 15.922 -3.908 -13.862 1.00 81.69 71 ASP A CA 1
ATOM 567 C C . ASP A 1 71 ? 16.894 -2.956 -14.568 1.00 81.69 71 ASP A C 1
ATOM 569 O O . ASP A 1 71 ? 17.278 -3.189 -15.710 1.00 81.69 71 ASP A O 1
ATOM 573 N N . THR A 1 72 ? 17.386 -1.940 -13.851 1.00 79.50 72 THR A N 1
ATOM 574 C CA . THR A 1 72 ? 18.337 -0.953 -14.389 1.00 79.50 72 THR A CA 1
ATOM 575 C C . THR A 1 72 ? 19.658 -1.592 -14.827 1.00 79.50 72 THR A C 1
ATOM 577 O O . THR A 1 72 ? 20.159 -1.280 -15.904 1.00 79.50 72 THR A O 1
ATOM 580 N N . ALA A 1 73 ? 20.217 -2.506 -14.029 1.00 83.56 73 ALA A N 1
ATOM 581 C CA . ALA A 1 73 ? 21.423 -3.243 -14.410 1.00 83.56 73 ALA A CA 1
ATOM 582 C C . ALA A 1 73 ? 21.177 -4.156 -15.625 1.00 83.56 73 ALA A C 1
ATOM 584 O O . ALA A 1 73 ? 22.047 -4.302 -16.482 1.00 83.56 73 ALA A O 1
ATOM 585 N N . TRP A 1 74 ? 19.979 -4.736 -15.735 1.00 82.75 74 TRP A N 1
ATOM 586 C CA . TRP A 1 74 ? 19.593 -5.584 -16.862 1.00 82.75 74 TRP A CA 1
ATOM 587 C C . TRP A 1 74 ? 19.505 -4.800 -18.183 1.00 82.75 74 TRP A C 1
ATOM 589 O O . TRP A 1 74 ? 19.936 -5.293 -19.227 1.00 82.75 74 TRP A O 1
ATOM 599 N N . HIS A 1 75 ? 19.036 -3.547 -18.142 1.00 78.50 75 HIS A N 1
ATOM 600 C CA . HIS A 1 75 ? 19.042 -2.640 -19.305 1.00 78.50 75 HIS A CA 1
ATOM 601 C C . HIS A 1 75 ? 20.442 -2.324 -19.829 1.00 78.50 75 HIS A C 1
ATOM 603 O O . HIS A 1 75 ? 20.596 -1.996 -20.998 1.00 78.50 75 HIS A O 1
ATOM 609 N N . GLN A 1 76 ? 21.473 -2.414 -18.989 1.00 81.06 76 GLN A N 1
ATOM 610 C CA . GLN A 1 76 ? 22.850 -2.126 -19.406 1.00 81.06 76 GLN A CA 1
ATOM 611 C C . GLN A 1 76 ? 23.503 -3.290 -20.160 1.00 81.06 76 GLN A C 1
ATOM 613 O O . GLN A 1 76 ? 24.494 -3.081 -20.857 1.00 81.06 76 GLN A O 1
ATOM 618 N N . VAL A 1 77 ? 22.980 -4.510 -20.007 1.00 82.56 77 VAL A N 1
ATOM 619 C CA . VAL A 1 77 ? 23.569 -5.732 -20.582 1.00 82.56 77 VAL A CA 1
ATOM 620 C C . VAL A 1 77 ? 22.743 -6.328 -21.719 1.00 82.56 77 VAL A C 1
ATOM 622 O O . VAL A 1 77 ? 23.244 -7.173 -22.458 1.00 82.56 77 VAL A O 1
ATOM 625 N N . THR A 1 78 ? 21.486 -5.909 -21.865 1.00 76.31 78 THR A N 1
ATOM 626 C CA . THR A 1 78 ? 20.609 -6.361 -22.949 1.00 76.31 78 THR A CA 1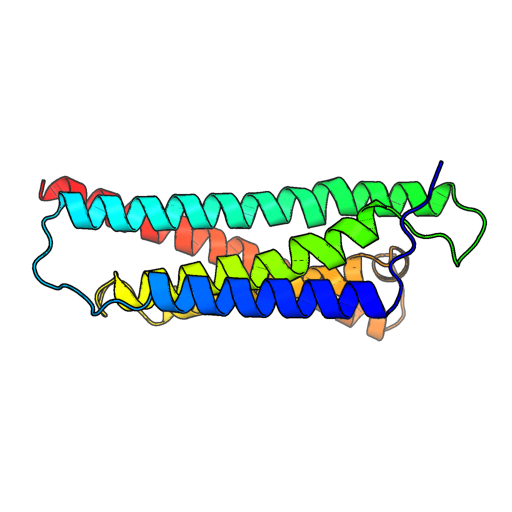
ATOM 627 C C . THR A 1 78 ? 20.808 -5.502 -24.191 1.00 76.31 78 THR A C 1
ATOM 629 O O . THR A 1 78 ? 20.910 -4.281 -24.123 1.00 76.31 78 THR A O 1
ATOM 632 N N . VAL A 1 79 ? 20.912 -6.160 -25.347 1.00 67.44 79 VAL A N 1
ATOM 633 C CA . VAL A 1 79 ? 21.216 -5.505 -26.634 1.00 67.44 79 VAL A CA 1
ATOM 634 C C . VAL A 1 79 ? 19.934 -5.208 -27.419 1.00 67.44 79 VAL A C 1
ATOM 636 O O . VAL A 1 79 ? 19.910 -4.312 -28.262 1.00 67.44 79 VAL A O 1
ATOM 639 N N . THR A 1 80 ? 18.845 -5.924 -27.124 1.00 61.81 80 THR A N 1
ATOM 640 C CA . THR A 1 80 ? 17.567 -5.799 -27.829 1.00 61.81 80 THR A CA 1
ATOM 641 C C . THR A 1 80 ? 16.536 -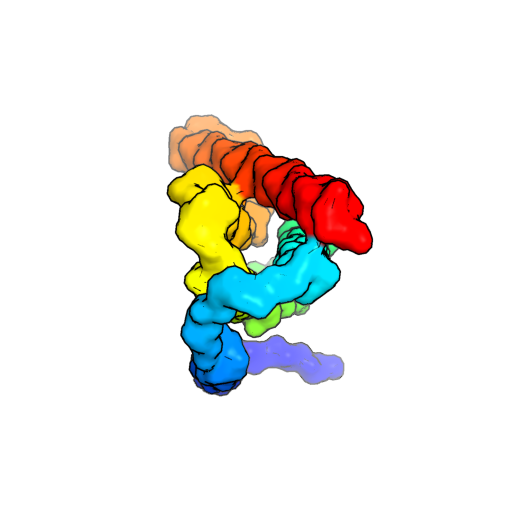5.082 -26.963 1.00 61.81 80 THR A C 1
ATOM 643 O O . THR A 1 80 ? 16.227 -5.516 -25.858 1.00 61.81 80 THR A O 1
ATOM 646 N N . SER A 1 81 ? 15.906 -4.041 -27.506 1.00 58.81 81 SER A N 1
ATOM 647 C CA . SER A 1 81 ? 14.862 -3.241 -26.841 1.00 58.81 81 SER A CA 1
ATOM 648 C C . SER A 1 81 ? 13.566 -3.996 -26.499 1.00 58.81 81 SER A C 1
ATOM 650 O O . SER A 1 81 ? 12.685 -3.430 -25.858 1.00 58.81 81 SER A O 1
ATOM 652 N N . ASN A 1 82 ? 13.433 -5.256 -26.925 1.00 55.28 82 ASN A N 1
ATOM 653 C CA . ASN A 1 82 ? 12.212 -6.060 -26.819 1.00 55.28 82 ASN A CA 1
ATOM 654 C C . ASN A 1 82 ? 12.367 -7.293 -25.906 1.00 55.28 82 ASN A C 1
ATOM 656 O O . ASN A 1 82 ? 11.519 -8.186 -25.921 1.00 55.28 82 ASN A O 1
ATOM 660 N N . GLU A 1 83 ? 13.460 -7.387 -25.145 1.00 61.38 83 GLU A N 1
ATOM 661 C CA . GLU A 1 83 ? 13.692 -8.507 -24.231 1.00 61.38 83 GLU A CA 1
ATOM 662 C C . GLU A 1 83 ? 12.880 -8.362 -22.934 1.00 61.38 83 GLU A C 1
ATOM 664 O O . GLU A 1 83 ? 12.841 -7.311 -22.295 1.00 61.38 83 GLU A O 1
ATOM 669 N N . LEU A 1 84 ? 12.210 -9.449 -22.541 1.00 64.81 84 LEU A N 1
ATOM 670 C CA . LEU A 1 84 ? 11.463 -9.544 -21.289 1.00 64.81 84 LEU A CA 1
ATOM 671 C C . LEU A 1 84 ? 12.432 -9.465 -20.103 1.00 64.81 84 LEU A C 1
ATOM 673 O O . LEU A 1 84 ? 13.185 -10.407 -19.853 1.00 64.81 84 LEU A O 1
ATOM 677 N N . ILE A 1 85 ? 12.381 -8.369 -19.345 1.00 74.56 85 ILE A N 1
ATOM 678 C CA . ILE A 1 85 ? 13.197 -8.212 -18.138 1.00 74.56 85 ILE A CA 1
ATOM 679 C C . ILE A 1 85 ? 12.482 -8.881 -16.956 1.00 74.56 85 ILE A C 1
ATOM 681 O O . ILE A 1 85 ? 11.381 -8.452 -16.584 1.00 74.56 85 ILE A O 1
ATOM 685 N N . PRO A 1 86 ? 13.076 -9.915 -16.328 1.00 78.62 86 PRO A N 1
ATOM 686 C CA . PRO A 1 86 ? 12.407 -10.682 -15.275 1.00 78.62 86 PRO A CA 1
ATOM 687 C C . PRO A 1 86 ? 11.961 -9.831 -14.078 1.00 78.62 86 PRO A C 1
ATOM 689 O O . PRO A 1 86 ? 10.883 -10.053 -13.529 1.00 78.62 86 PRO A O 1
ATOM 692 N N . GLY A 1 87 ? 12.762 -8.833 -13.685 1.00 81.06 87 GLY A N 1
ATOM 693 C CA . GLY A 1 87 ? 12.447 -7.942 -12.564 1.00 81.06 87 GLY A CA 1
ATOM 694 C C . GLY A 1 87 ? 11.157 -7.155 -12.792 1.00 81.06 87 GLY A C 1
ATOM 695 O O . GLY A 1 87 ? 10.250 -7.190 -11.959 1.00 81.06 87 GLY A O 1
ATOM 696 N N . ARG A 1 88 ? 11.028 -6.519 -13.960 1.00 80.00 88 ARG A N 1
ATOM 697 C CA . ARG A 1 88 ? 9.831 -5.774 -14.370 1.00 80.00 88 ARG A CA 1
ATOM 698 C C . ARG A 1 88 ? 8.582 -6.642 -14.401 1.00 80.00 88 ARG A C 1
ATOM 700 O O . ARG A 1 88 ? 7.527 -6.229 -13.921 1.00 80.00 88 ARG A O 1
ATOM 707 N N . LEU A 1 89 ? 8.723 -7.868 -14.903 1.00 81.62 89 LEU A N 1
ATOM 708 C CA . LEU A 1 89 ? 7.644 -8.846 -14.925 1.00 81.62 89 LEU A CA 1
ATOM 709 C C . LEU A 1 89 ? 7.092 -9.087 -13.522 1.00 81.62 89 LEU A C 1
ATOM 711 O O . LEU A 1 89 ? 5.888 -8.980 -13.303 1.00 81.62 89 LEU A O 1
ATOM 715 N N . ILE A 1 90 ? 7.976 -9.361 -12.561 1.00 86.56 90 ILE A N 1
ATOM 716 C CA . ILE A 1 90 ? 7.605 -9.610 -11.167 1.00 86.56 90 ILE A CA 1
ATOM 717 C C . ILE A 1 90 ? 6.986 -8.351 -10.545 1.00 86.56 90 ILE A C 1
ATOM 719 O O . ILE A 1 90 ? 5.965 -8.442 -9.864 1.00 86.56 90 ILE A O 1
ATOM 723 N N . ILE A 1 91 ? 7.547 -7.164 -10.788 1.00 85.75 91 ILE A N 1
ATOM 724 C CA . ILE A 1 91 ? 7.004 -5.920 -10.223 1.00 85.75 91 ILE A CA 1
ATOM 725 C C . ILE A 1 91 ? 5.557 -5.696 -10.685 1.00 85.75 91 ILE A C 1
ATOM 727 O O . ILE A 1 91 ? 4.674 -5.471 -9.852 1.00 85.75 91 ILE A O 1
ATOM 731 N N . TYR A 1 92 ? 5.297 -5.802 -11.988 1.00 83.25 92 TYR A N 1
ATOM 732 C CA . TYR A 1 92 ? 3.976 -5.524 -12.550 1.00 83.25 92 TYR A CA 1
ATOM 733 C C . TYR A 1 92 ? 2.957 -6.634 -12.307 1.00 83.25 92 TYR A C 1
ATOM 735 O O . TYR A 1 92 ? 1.802 -6.338 -12.012 1.00 83.25 92 TYR A O 1
ATOM 743 N N . SER A 1 93 ? 3.360 -7.901 -12.422 1.00 84.75 93 SER A N 1
ATOM 744 C CA . SER A 1 93 ? 2.429 -9.028 -12.282 1.00 84.75 93 SER A CA 1
ATOM 745 C C . SER A 1 93 ? 2.127 -9.383 -10.829 1.00 84.75 93 SER A C 1
ATOM 747 O O . SER A 1 93 ? 1.034 -9.866 -10.555 1.00 84.75 93 SER A O 1
ATOM 749 N N . LEU A 1 94 ? 3.058 -9.134 -9.901 1.00 87.38 94 LEU A N 1
ATOM 750 C CA . LEU A 1 94 ? 2.931 -9.547 -8.503 1.00 87.38 94 LEU A CA 1
ATOM 751 C C . LEU A 1 94 ? 2.794 -8.355 -7.553 1.00 87.38 94 LEU A C 1
ATOM 753 O O . LEU A 1 94 ? 1.795 -8.244 -6.841 1.00 87.38 94 LEU A O 1
ATOM 757 N N . PHE A 1 95 ? 3.779 -7.455 -7.514 1.00 90.00 95 PHE A N 1
ATOM 758 C CA . PHE A 1 95 ? 3.821 -6.410 -6.482 1.00 90.00 95 PHE A CA 1
ATOM 759 C C . PHE A 1 95 ? 2.731 -5.354 -6.659 1.00 90.00 95 PHE A C 1
ATOM 761 O O . PHE A 1 95 ? 2.093 -4.974 -5.678 1.00 90.00 95 PHE A O 1
ATOM 768 N N . TYR A 1 96 ? 2.467 -4.916 -7.889 1.00 86.81 96 TYR A N 1
ATOM 769 C CA . TYR A 1 96 ? 1.449 -3.897 -8.157 1.00 86.81 96 TYR A CA 1
ATOM 770 C C . TYR A 1 96 ? 0.032 -4.322 -7.753 1.00 86.81 96 TYR A C 1
ATOM 772 O O . TYR A 1 96 ? -0.607 -3.590 -6.990 1.00 86.81 96 TYR A O 1
ATOM 780 N N . PRO A 1 97 ? -0.458 -5.509 -8.147 1.00 88.62 97 PRO A N 1
ATOM 781 C CA . PRO A 1 97 ? -1.728 -6.011 -7.636 1.00 88.62 97 PRO A CA 1
ATOM 782 C C . PRO A 1 97 ? -1.726 -6.202 -6.114 1.00 88.62 97 PRO A C 1
ATOM 784 O O . PRO A 1 97 ? -2.705 -5.863 -5.443 1.00 88.62 97 PRO A O 1
ATOM 787 N N . LEU A 1 98 ? -0.622 -6.696 -5.539 1.00 90.44 98 LEU A N 1
ATOM 788 C CA . LEU A 1 98 ? -0.515 -6.895 -4.092 1.00 90.44 98 LEU A CA 1
ATOM 789 C C . LEU A 1 98 ? -0.607 -5.587 -3.299 1.00 90.44 98 LEU A C 1
ATOM 791 O O . LEU A 1 98 ? -1.205 -5.599 -2.221 1.00 90.44 98 LEU A O 1
ATOM 795 N N . TYR A 1 99 ? -0.094 -4.465 -3.814 1.00 90.75 99 TYR A N 1
ATOM 796 C CA . TYR A 1 99 ? -0.251 -3.164 -3.156 1.00 90.75 99 TYR A CA 1
ATOM 797 C C . TYR A 1 99 ? -1.717 -2.799 -2.959 1.00 90.75 99 TYR A C 1
ATOM 799 O O . TYR A 1 99 ? -2.115 -2.410 -1.861 1.00 90.75 99 TYR A O 1
ATOM 807 N N . PHE A 1 100 ? -2.552 -2.988 -3.976 1.00 88.38 100 PHE A N 1
ATOM 808 C CA . PHE A 1 100 ? -3.978 -2.720 -3.836 1.00 88.38 100 PHE A CA 1
ATOM 809 C C . PHE A 1 100 ? -4.672 -3.667 -2.883 1.00 88.38 100 PHE A C 1
ATOM 811 O O . PHE A 1 100 ? -5.525 -3.240 -2.109 1.00 88.38 100 PHE A O 1
ATOM 818 N N . ILE A 1 101 ? -4.328 -4.949 -2.937 1.00 92.31 101 ILE A N 1
ATOM 819 C CA . ILE A 1 101 ? -5.001 -5.947 -2.116 1.00 92.31 101 ILE A CA 1
ATOM 820 C C . ILE A 1 101 ? -4.646 -5.751 -0.650 1.00 92.31 101 ILE A C 1
ATOM 822 O O . ILE A 1 101 ? -5.542 -5.665 0.186 1.00 92.31 101 ILE A O 1
ATOM 826 N N . VAL A 1 102 ? -3.358 -5.631 -0.327 1.00 93.75 102 VAL A N 1
ATOM 827 C CA . VAL A 1 102 ? -2.918 -5.418 1.055 1.00 93.75 102 VAL A CA 1
ATOM 828 C C . VAL A 1 102 ? -3.317 -4.027 1.536 1.00 93.75 102 VAL A C 1
ATOM 830 O O . VAL A 1 102 ? -3.847 -3.899 2.636 1.00 93.75 102 VAL A O 1
ATOM 833 N N . GLY A 1 103 ? -3.160 -2.994 0.708 1.00 93.94 103 GLY A N 1
ATOM 834 C CA . GLY A 1 103 ? -3.575 -1.635 1.043 1.00 93.94 103 GLY A CA 1
ATOM 835 C C . GLY A 1 103 ? -5.085 -1.502 1.263 1.00 93.94 103 GLY A C 1
ATOM 836 O O . GLY A 1 103 ? -5.533 -0.943 2.266 1.00 93.94 103 GLY A O 1
ATOM 837 N N . GLY A 1 104 ? -5.887 -2.090 0.378 1.00 93.25 104 GLY A N 1
ATOM 838 C CA . GLY A 1 104 ? -7.339 -2.175 0.517 1.00 93.25 104 GLY A CA 1
ATOM 839 C C . GLY A 1 104 ? -7.757 -3.003 1.732 1.00 93.25 104 GLY A C 1
ATOM 840 O O . GLY A 1 104 ? -8.652 -2.598 2.475 1.00 93.25 104 GLY A O 1
ATOM 841 N N . ALA A 1 105 ? -7.070 -4.115 2.006 1.00 94.62 105 ALA A N 1
ATOM 842 C CA . ALA A 1 105 ? -7.290 -4.909 3.210 1.00 94.62 105 ALA A CA 1
ATOM 843 C C . ALA A 1 105 ? -6.984 -4.108 4.480 1.00 94.62 105 ALA A C 1
ATOM 845 O O . ALA A 1 105 ? -7.772 -4.162 5.419 1.00 94.62 105 ALA A O 1
ATOM 846 N N . MET A 1 106 ? -5.902 -3.324 4.508 1.00 95.50 106 MET A N 1
ATOM 847 C CA . MET A 1 106 ? -5.572 -2.430 5.623 1.00 95.50 106 MET A CA 1
ATOM 848 C C . MET A 1 106 ? -6.646 -1.361 5.830 1.00 95.50 106 MET A C 1
ATOM 850 O O . MET A 1 106 ? -7.048 -1.112 6.966 1.00 95.50 106 MET A O 1
ATOM 854 N N . TRP A 1 107 ? -7.152 -0.763 4.748 1.00 94.75 107 TRP A N 1
ATOM 855 C CA . TRP A 1 107 ? -8.247 0.207 4.807 1.00 94.75 107 TRP A CA 1
ATOM 856 C C . TRP A 1 107 ? -9.536 -0.407 5.361 1.00 94.75 107 TRP A C 1
ATOM 858 O O . TRP A 1 107 ? -10.143 0.119 6.301 1.00 94.75 107 TRP A O 1
ATOM 868 N N . LEU A 1 108 ? -9.952 -1.550 4.812 1.00 94.06 108 LEU A N 1
ATOM 869 C CA . LEU A 1 108 ? -11.125 -2.286 5.280 1.00 94.06 108 LEU A CA 1
ATOM 870 C C . LEU A 1 108 ? -10.950 -2.747 6.725 1.00 94.06 108 LEU A C 1
ATOM 872 O O . LEU A 1 108 ? -11.889 -2.670 7.511 1.00 94.06 108 LEU A O 1
ATOM 876 N N . TYR A 1 109 ? -9.751 -3.189 7.096 1.00 94.94 109 TYR A N 1
ATOM 877 C CA . TYR A 1 109 ? -9.421 -3.577 8.457 1.00 94.94 109 TYR A CA 1
ATOM 878 C C . TYR A 1 109 ? -9.568 -2.395 9.418 1.00 94.94 109 TYR A C 1
ATOM 880 O O . TYR A 1 109 ? -10.342 -2.479 10.368 1.00 94.94 109 TYR A O 1
ATOM 888 N N . ALA A 1 110 ? -8.898 -1.274 9.151 1.00 94.00 110 ALA A N 1
ATOM 889 C CA . ALA A 1 110 ? -8.951 -0.098 10.014 1.00 94.00 110 ALA A CA 1
ATOM 890 C C . ALA A 1 110 ? -10.383 0.446 10.154 1.00 94.00 110 ALA A C 1
ATOM 892 O O . ALA A 1 110 ? -10.844 0.675 11.269 1.00 94.00 110 ALA A O 1
ATOM 893 N N . SER A 1 111 ? -11.129 0.553 9.050 1.00 91.88 111 SER A N 1
ATOM 894 C CA . SER A 1 111 ? -12.498 1.099 9.044 1.00 91.88 111 SER A CA 1
ATOM 895 C C . SER A 1 111 ? -13.534 0.277 9.818 1.00 91.88 111 SER A C 1
ATOM 897 O O . SER A 1 111 ? -14.573 0.808 10.198 1.00 91.88 111 SER A O 1
ATOM 899 N N . THR A 1 112 ? -13.274 -1.005 10.064 1.00 91.38 112 THR A N 1
ATOM 900 C CA . THR A 1 112 ? -14.211 -1.913 10.752 1.00 91.38 112 THR A CA 1
ATOM 901 C C . THR A 1 112 ? -13.728 -2.349 12.134 1.00 91.38 112 THR A C 1
ATOM 903 O O . THR A 1 112 ? -14.475 -3.007 12.853 1.00 91.38 112 THR A O 1
ATOM 906 N N . ARG A 1 113 ? -12.484 -2.026 12.517 1.00 91.19 113 ARG A N 1
ATOM 907 C CA . ARG A 1 113 ? -11.910 -2.377 13.829 1.00 91.19 113 ARG A CA 1
ATOM 908 C C . ARG A 1 113 ? -11.644 -1.154 14.693 1.00 91.19 113 ARG A C 1
ATOM 910 O O . ARG A 1 113 ? -11.700 -1.273 15.911 1.00 91.19 113 ARG A O 1
ATOM 917 N N . PHE A 1 114 ? -11.356 -0.001 14.096 1.00 91.06 114 PHE A N 1
ATOM 918 C CA . PHE A 1 114 ? -11.070 1.213 14.850 1.00 91.06 114 PHE A CA 1
ATOM 919 C C . PHE A 1 114 ? -12.323 2.070 15.000 1.00 91.06 114 PHE A C 1
ATOM 921 O O . PHE A 1 114 ? -13.117 2.230 14.074 1.00 91.06 114 PHE A O 1
ATOM 928 N N . GLU A 1 115 ? -12.482 2.640 16.191 1.00 89.19 115 GLU A N 1
ATOM 929 C CA . GLU A 1 115 ? -13.536 3.606 16.478 1.00 89.19 115 GLU A CA 1
ATOM 930 C C . GLU A 1 115 ? -13.291 4.915 15.715 1.00 89.19 115 GLU A C 1
ATOM 932 O O . GLU A 1 115 ? -12.157 5.254 15.370 1.00 89.19 115 GLU A O 1
ATOM 937 N N . ALA A 1 116 ? -14.349 5.702 15.497 1.00 84.50 116 ALA A N 1
ATOM 938 C CA . ALA A 1 116 ? -14.275 6.955 14.739 1.00 84.50 116 ALA A CA 1
ATOM 939 C C . ALA A 1 116 ? -13.248 7.961 15.300 1.00 84.50 116 ALA A C 1
ATOM 941 O O . ALA A 1 116 ? -12.686 8.750 14.544 1.00 84.50 116 ALA A O 1
ATOM 942 N N . ARG A 1 117 ? -12.978 7.908 16.613 1.00 85.56 117 ARG A N 1
ATOM 943 C CA . ARG A 1 117 ? -11.960 8.730 17.280 1.00 85.56 117 ARG A CA 1
ATOM 944 C C . ARG A 1 117 ? -10.535 8.382 16.842 1.00 85.56 117 ARG A C 1
ATOM 946 O O . ARG A 1 117 ? -9.704 9.276 16.725 1.00 85.56 117 ARG A O 1
ATOM 953 N N . ASP A 1 118 ? -10.245 7.100 16.652 1.00 88.31 118 ASP A N 1
ATOM 954 C CA . ASP A 1 118 ? -8.908 6.624 16.288 1.00 88.31 118 ASP A CA 1
ATOM 955 C C . ASP A 1 118 ? -8.742 6.555 14.756 1.00 88.31 118 ASP A C 1
ATOM 957 O O . ASP A 1 118 ? -7.661 6.834 14.239 1.00 88.31 118 ASP A O 1
ATOM 961 N N . PHE A 1 119 ? -9.824 6.291 14.012 1.00 91.19 119 PHE A N 1
ATOM 962 C CA . PHE A 1 119 ? -9.880 6.352 12.545 1.00 91.19 119 PHE A CA 1
ATOM 963 C C . PHE A 1 119 ? -10.289 7.747 12.033 1.00 91.19 119 PHE A C 1
ATOM 965 O O . PHE A 1 119 ? -11.221 7.917 11.240 1.00 91.19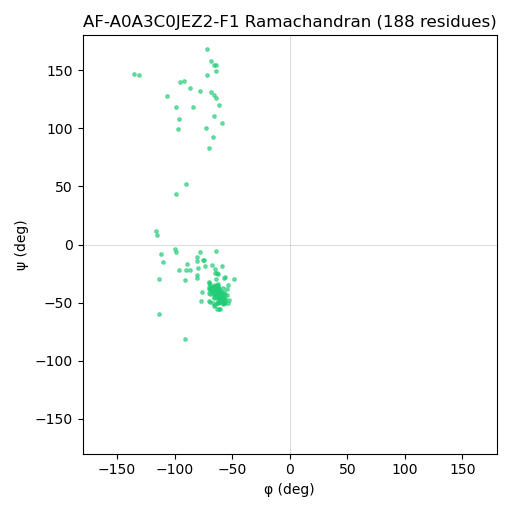 119 PHE A O 1
ATOM 972 N N . GLU A 1 120 ? -9.583 8.766 12.521 1.00 93.19 120 GLU A N 1
ATOM 973 C CA . GLU A 1 120 ? -9.807 10.173 12.182 1.00 93.19 120 GLU A CA 1
ATOM 974 C C . GLU A 1 120 ? -9.364 10.522 10.747 1.00 93.19 120 GLU A C 1
ATOM 976 O O . GLU A 1 120 ? -8.652 9.765 10.083 1.00 93.19 120 GLU A O 1
ATOM 981 N N . THR A 1 121 ? -9.739 11.710 10.263 1.00 93.25 121 THR A N 1
ATOM 982 C CA . THR A 1 121 ? -9.440 12.165 8.892 1.00 93.25 121 THR A CA 1
ATOM 983 C C . THR A 1 121 ? -7.951 12.110 8.560 1.00 93.25 121 THR A C 1
ATOM 985 O O . THR A 1 121 ? -7.599 11.607 7.501 1.00 93.25 121 THR A O 1
ATOM 988 N N . LYS A 1 122 ? -7.071 12.541 9.473 1.00 94.19 122 LYS A N 1
ATOM 989 C CA . LYS A 1 122 ? -5.614 12.498 9.253 1.00 94.19 122 LYS A CA 1
ATOM 990 C C . LYS A 1 122 ? -5.083 11.070 9.117 1.00 94.19 122 LYS A C 1
ATOM 992 O O . LYS A 1 122 ? -4.203 10.811 8.305 1.00 94.19 122 LYS A O 1
ATOM 997 N N . PHE A 1 123 ? -5.632 10.128 9.884 1.00 96.00 123 PHE A N 1
ATOM 998 C CA . PHE A 1 123 ? -5.278 8.715 9.763 1.00 96.00 123 PHE A CA 1
ATOM 999 C C . PHE A 1 123 ? -5.723 8.154 8.410 1.00 96.00 123 PHE A C 1
ATOM 1001 O O . PHE A 1 123 ? -4.935 7.509 7.721 1.00 96.00 123 PHE A O 1
ATOM 1008 N N . LYS A 1 124 ? -6.962 8.455 8.000 1.00 95.06 124 LYS A N 1
ATOM 1009 C CA . LYS A 1 124 ? -7.509 8.068 6.692 1.00 95.06 124 LYS A CA 1
ATOM 1010 C C . LYS A 1 124 ? -6.668 8.615 5.543 1.00 95.06 124 LYS A C 1
ATOM 1012 O O . LYS A 1 124 ? -6.279 7.849 4.671 1.00 95.06 124 LYS A O 1
ATOM 1017 N N . THR A 1 125 ? -6.357 9.911 5.546 1.00 94.81 125 THR A N 1
ATOM 1018 C CA . THR A 1 125 ? -5.567 10.531 4.474 1.00 94.81 125 THR A CA 1
ATOM 1019 C C . THR A 1 125 ? -4.175 9.925 4.393 1.00 94.81 125 THR A C 1
ATOM 1021 O O . THR A 1 125 ? -3.749 9.554 3.308 1.00 94.81 125 THR A O 1
ATOM 1024 N N . SER A 1 126 ? -3.498 9.735 5.529 1.00 95.44 126 SER A N 1
ATOM 1025 C CA . SER A 1 126 ? -2.167 9.123 5.542 1.00 95.44 126 SER A CA 1
ATOM 1026 C C . SER A 1 126 ? -2.207 7.678 5.047 1.00 95.44 126 SER A C 1
ATOM 1028 O O . SER A 1 126 ? -1.368 7.285 4.243 1.00 95.44 126 SER A O 1
ATOM 1030 N N . LEU A 1 127 ? -3.206 6.889 5.460 1.00 95.12 127 LEU A N 1
ATOM 1031 C CA . LEU A 1 127 ? -3.372 5.519 4.972 1.00 95.12 127 LEU A CA 1
ATOM 1032 C C . LEU A 1 127 ? -3.641 5.487 3.465 1.00 95.12 127 LEU A C 1
ATOM 1034 O O . LEU A 1 127 ? -3.032 4.692 2.758 1.00 95.12 127 LEU A O 1
ATOM 1038 N N . PHE A 1 128 ? -4.494 6.376 2.961 1.00 93.62 128 PHE A N 1
ATOM 1039 C CA . PHE A 1 128 ? -4.753 6.503 1.530 1.00 93.62 128 PHE A CA 1
ATOM 1040 C C . PHE A 1 128 ? -3.482 6.859 0.748 1.00 93.62 128 PHE A C 1
ATOM 1042 O O . PHE A 1 128 ? -3.170 6.199 -0.244 1.00 93.62 128 PHE A O 1
ATOM 1049 N N . CYS A 1 129 ? -2.707 7.835 1.234 1.00 92.75 129 CYS A N 1
ATOM 1050 C CA . CYS A 1 129 ? -1.422 8.194 0.645 1.00 92.75 129 CYS A CA 1
ATOM 1051 C C . CYS A 1 129 ? -0.488 6.982 0.575 1.00 92.75 129 CYS A C 1
ATOM 1053 O O . CYS A 1 129 ? 0.105 6.759 -0.474 1.00 92.75 129 CYS A O 1
ATOM 1055 N N . ILE A 1 130 ? -0.403 6.153 1.624 1.00 92.31 130 ILE A N 1
ATOM 1056 C CA . ILE A 1 130 ? 0.403 4.919 1.602 1.00 92.31 130 ILE A CA 1
ATOM 1057 C C . ILE A 1 130 ? -0.043 3.945 0.516 1.00 92.31 130 ILE A C 1
ATOM 1059 O O . ILE A 1 130 ? 0.807 3.409 -0.188 1.00 92.31 130 ILE A O 1
ATOM 1063 N N . VAL A 1 131 ? -1.350 3.723 0.371 1.00 90.00 131 VAL A N 1
ATOM 1064 C CA . VAL A 1 131 ? -1.889 2.729 -0.570 1.00 90.00 131 VAL A CA 1
ATOM 1065 C C . VAL A 1 131 ? -1.708 3.151 -2.026 1.00 90.00 131 VAL A C 1
ATOM 1067 O O . VAL A 1 131 ? -1.407 2.308 -2.863 1.00 90.00 131 VAL A O 1
ATOM 1070 N N . ILE A 1 132 ? -1.873 4.439 -2.334 1.00 85.06 132 ILE A N 1
ATOM 1071 C CA . ILE A 1 132 ? -1.733 4.966 -3.702 1.00 85.06 132 ILE A CA 1
ATOM 1072 C C . ILE A 1 132 ? -0.272 5.182 -4.088 1.00 85.06 132 ILE A C 1
ATOM 1074 O O . ILE A 1 132 ? 0.090 5.131 -5.257 1.00 85.06 132 ILE A O 1
ATOM 1078 N N . SER A 1 133 ? 0.593 5.405 -3.113 1.00 75.44 133 SER A N 1
ATOM 1079 C CA . SER A 1 133 ? 1.985 5.757 -3.360 1.00 75.44 133 SER A CA 1
ATOM 1080 C C . SER A 1 133 ? 2.770 4.818 -4.274 1.00 75.44 133 SER A C 1
ATOM 1082 O O . SER A 1 133 ? 3.546 5.338 -5.066 1.00 75.44 133 SER A O 1
ATOM 1084 N N . PRO A 1 134 ? 2.573 3.488 -4.290 1.00 74.56 134 PRO A N 1
ATOM 1085 C CA . PRO A 1 134 ? 3.297 2.631 -5.218 1.00 74.56 134 PRO A CA 1
ATOM 1086 C C . PRO A 1 134 ? 3.105 2.960 -6.708 1.00 74.56 134 PRO A C 1
ATOM 1088 O O . PRO A 1 134 ? 3.953 2.605 -7.523 1.00 74.56 134 PRO A O 1
ATOM 1091 N N . PHE A 1 135 ? 2.058 3.707 -7.073 1.00 71.25 135 PHE A N 1
ATOM 1092 C CA . PHE A 1 135 ? 1.895 4.246 -8.427 1.00 71.25 135 PHE A CA 1
ATOM 1093 C C . PHE A 1 135 ? 2.986 5.225 -8.841 1.00 71.25 135 PHE A C 1
ATOM 1095 O O . PHE A 1 135 ? 3.259 5.362 -10.031 1.00 71.25 135 PHE A O 1
ATOM 1102 N N . MET A 1 136 ? 3.651 5.875 -7.887 1.00 71.38 136 MET A N 1
ATOM 1103 C CA . MET A 1 136 ? 4.761 6.766 -8.203 1.00 71.38 136 MET A CA 1
ATOM 1104 C C . MET A 1 136 ? 5.977 6.017 -8.764 1.00 71.38 136 MET A C 1
ATOM 1106 O O . MET A 1 136 ? 6.822 6.640 -9.397 1.00 71.38 136 MET A O 1
ATOM 1110 N N . PHE A 1 137 ? 6.060 4.693 -8.580 1.00 70.69 137 PHE A N 1
ATOM 1111 C CA . PHE A 1 137 ? 7.138 3.873 -9.136 1.00 70.69 137 PHE A CA 1
ATOM 1112 C C . PHE A 1 137 ? 6.936 3.509 -10.610 1.00 70.69 137 PHE A C 1
ATOM 1114 O O . PHE A 1 137 ? 7.881 3.036 -11.231 1.00 70.69 137 PHE A O 1
ATOM 1121 N N . LEU A 1 138 ? 5.740 3.695 -11.182 1.00 68.81 138 LEU A N 1
ATOM 1122 C CA . LEU A 1 138 ? 5.484 3.373 -12.594 1.00 68.81 138 LEU A CA 1
ATOM 1123 C C . LEU A 1 138 ? 6.490 4.033 -13.544 1.00 68.81 138 LEU A C 1
ATOM 1125 O O . LEU A 1 138 ? 7.034 3.336 -14.397 1.00 68.81 138 LEU A O 1
ATOM 1129 N N . PRO A 1 139 ? 6.786 5.336 -13.408 1.00 61.66 139 PRO A N 1
ATOM 1130 C CA . PRO A 1 139 ? 7.578 6.023 -14.412 1.00 61.66 139 PRO A CA 1
ATOM 1131 C C . PRO A 1 139 ? 9.056 6.143 -14.005 1.00 61.66 139 PRO A C 1
ATOM 1133 O O . PRO A 1 139 ? 9.881 6.512 -14.830 1.00 61.66 139 PRO A O 1
ATOM 1136 N N . SER A 1 140 ? 9.427 5.756 -12.774 1.00 64.44 140 SER A N 1
ATOM 1137 C CA . SER A 1 140 ? 10.834 5.591 -12.372 1.00 64.44 140 SER A CA 1
ATOM 1138 C C . SER A 1 140 ? 11.486 4.332 -12.941 1.00 64.44 140 SER A C 1
ATOM 1140 O O . SER A 1 140 ? 12.699 4.187 -12.853 1.00 64.44 140 SER A O 1
ATOM 1142 N N . GLN A 1 141 ? 10.695 3.401 -13.480 1.00 66.81 141 GLN A N 1
ATOM 1143 C CA . GLN A 1 141 ? 11.205 2.174 -14.099 1.00 66.81 141 GLN A CA 1
ATOM 1144 C C . GLN A 1 141 ? 11.760 2.387 -15.506 1.00 66.81 141 GLN A C 1
ATOM 1146 O O . GLN A 1 141 ? 12.337 1.466 -16.079 1.00 66.81 141 GLN A O 1
ATOM 1151 N N . ASP A 1 142 ? 11.605 3.585 -16.063 1.00 72.62 142 ASP A N 1
ATOM 1152 C CA . ASP A 1 142 ? 12.384 4.014 -17.212 1.00 72.62 142 ASP A CA 1
ATOM 1153 C C . ASP A 1 142 ? 13.576 4.849 -16.711 1.00 72.62 142 ASP A C 1
ATOM 1155 O O . ASP A 1 142 ? 13.380 5.984 -16.256 1.00 72.62 142 ASP A O 1
ATOM 1159 N N . PRO A 1 143 ? 14.815 4.322 -16.775 1.00 70.50 143 PRO A N 1
ATOM 1160 C CA . PRO A 1 143 ? 15.992 5.045 -16.305 1.00 70.50 143 PRO A CA 1
ATOM 1161 C C . PRO A 1 143 ? 16.179 6.401 -16.994 1.00 70.50 143 PRO A C 1
ATOM 1163 O O . PRO A 1 143 ? 16.710 7.327 -16.380 1.00 70.50 143 PRO A O 1
ATOM 1166 N N . SER A 1 144 ? 15.716 6.549 -18.242 1.00 74.56 144 SER A N 1
ATOM 1167 C CA . SER A 1 144 ? 15.856 7.791 -19.011 1.00 74.56 144 SER A CA 1
ATOM 1168 C C . SER A 1 144 ? 15.103 8.967 -18.378 1.00 74.56 144 SER A C 1
ATOM 1170 O O . SER A 1 144 ? 15.570 10.106 -18.439 1.00 74.56 144 SER A O 1
ATOM 1172 N N . MET A 1 145 ? 14.001 8.693 -17.674 1.00 75.56 145 MET A N 1
ATOM 1173 C CA . MET A 1 145 ? 13.171 9.704 -17.010 1.00 75.56 145 MET A CA 1
ATOM 1174 C C . MET A 1 145 ? 13.817 10.286 -15.747 1.00 75.56 145 MET A C 1
ATOM 1176 O O . MET A 1 145 ? 13.422 11.358 -15.280 1.00 75.56 145 MET A O 1
ATOM 1180 N N . MET A 1 146 ? 14.816 9.596 -15.191 1.00 78.50 146 MET A N 1
ATOM 1181 C CA . MET A 1 146 ? 15.522 10.001 -13.971 1.00 78.50 146 MET A CA 1
ATOM 1182 C C . MET A 1 146 ? 16.866 10.684 -14.244 1.00 78.50 146 MET A C 1
ATOM 1184 O O . MET A 1 146 ? 17.496 11.191 -13.314 1.00 78.50 146 MET A O 1
ATOM 1188 N N . VAL A 1 147 ? 17.291 10.765 -15.508 1.00 81.56 147 VAL A N 1
ATOM 1189 C CA . VAL A 1 147 ? 18.480 11.526 -15.907 1.00 81.56 147 VAL A CA 1
ATOM 1190 C C . VAL A 1 147 ? 18.185 13.023 -15.819 1.00 81.56 147 VAL A C 1
ATOM 1192 O O . VAL A 1 147 ? 17.063 13.469 -16.072 1.00 81.56 147 VAL A O 1
ATOM 1195 N N . ILE A 1 148 ? 19.193 13.818 -15.450 1.00 81.69 148 ILE A N 1
ATOM 1196 C CA . ILE A 1 148 ? 19.092 15.280 -15.476 1.00 81.69 148 ILE A CA 1
ATOM 1197 C C . ILE A 1 148 ? 18.839 15.716 -16.920 1.00 81.69 148 ILE A C 1
ATOM 1199 O O . ILE A 1 148 ? 19.646 15.470 -17.810 1.00 81.69 148 ILE A O 1
ATOM 1203 N N . SER A 1 149 ? 17.713 16.385 -17.133 1.00 83.62 149 SER A N 1
ATOM 1204 C CA . SER A 1 149 ? 17.317 16.924 -18.429 1.00 83.62 149 SER A CA 1
ATOM 1205 C C . SER A 1 149 ? 16.786 18.343 -18.261 1.00 83.62 149 SER A C 1
ATOM 1207 O O . SER A 1 149 ? 16.195 18.679 -17.227 1.00 83.62 149 SER A O 1
ATOM 1209 N N . THR A 1 150 ? 17.044 19.161 -19.278 1.00 86.56 150 THR A N 1
ATOM 1210 C CA . THR A 1 150 ? 16.590 20.549 -19.416 1.00 86.56 150 THR A CA 1
ATOM 1211 C C . THR A 1 150 ? 15.146 20.649 -19.904 1.00 86.56 150 THR A C 1
ATOM 1213 O O . THR A 1 150 ? 14.567 21.732 -19.857 1.00 86.56 150 THR A O 1
ATOM 1216 N N . ASP A 1 151 ? 14.554 19.538 -20.349 1.00 89.12 151 ASP A N 1
ATOM 1217 C CA . ASP A 1 151 ? 13.162 19.498 -20.776 1.00 89.12 151 ASP A CA 1
ATOM 1218 C C . ASP A 1 151 ? 12.209 19.694 -19.588 1.00 89.12 151 ASP A C 1
ATOM 1220 O O . ASP A 1 151 ? 12.326 19.030 -18.550 1.00 89.12 151 ASP A O 1
ATOM 1224 N N . ILE A 1 152 ? 11.237 20.591 -19.755 1.00 88.62 152 ILE A N 1
ATOM 1225 C CA . ILE A 1 152 ? 10.316 21.003 -18.693 1.00 88.62 152 ILE A CA 1
ATOM 1226 C C . ILE A 1 152 ? 9.459 19.839 -18.193 1.00 88.62 152 ILE A C 1
ATOM 1228 O O . ILE A 1 152 ? 9.210 19.735 -16.991 1.00 88.62 152 ILE A O 1
ATOM 1232 N N . TRP A 1 153 ? 9.061 18.927 -19.085 1.00 84.44 153 TRP A N 1
ATOM 1233 C CA . TRP A 1 153 ? 8.252 17.767 -18.718 1.00 84.44 153 TRP A CA 1
ATOM 1234 C C . TRP A 1 153 ? 9.037 16.809 -17.834 1.00 84.44 153 TRP A C 1
ATOM 1236 O O . TRP A 1 153 ? 8.525 16.370 -16.805 1.00 84.44 153 TRP A O 1
ATOM 1246 N N . SER A 1 154 ? 10.306 16.566 -18.165 1.00 84.75 154 SER A N 1
ATOM 1247 C CA . SER A 1 154 ? 11.197 15.758 -17.328 1.00 84.75 154 SER A CA 1
ATOM 1248 C C . SER A 1 154 ? 11.413 16.372 -15.935 1.00 84.75 154 SER A C 1
ATOM 1250 O O . SER A 1 154 ? 11.430 15.657 -14.933 1.00 84.75 154 SER A O 1
ATOM 1252 N N . ILE A 1 155 ? 11.526 17.703 -15.840 1.00 87.44 155 ILE A N 1
ATOM 1253 C CA . ILE A 1 155 ? 11.685 18.412 -14.563 1.00 87.44 155 ILE A CA 1
ATOM 1254 C C . ILE A 1 155 ? 10.420 18.263 -13.717 1.00 87.44 155 ILE A C 1
ATOM 1256 O O . ILE A 1 155 ? 10.504 17.802 -12.579 1.00 87.44 155 ILE A O 1
ATOM 1260 N N . LEU A 1 156 ? 9.256 18.601 -14.279 1.00 86.88 156 LEU A N 1
ATOM 1261 C CA . LEU A 1 156 ? 7.964 18.489 -13.598 1.00 86.88 156 LEU A CA 1
ATOM 1262 C C . LEU A 1 156 ? 7.699 17.062 -13.127 1.00 86.88 156 LEU A C 1
ATOM 1264 O O . LEU A 1 156 ? 7.223 16.854 -12.008 1.00 86.88 156 LEU A O 1
ATOM 1268 N N . PHE A 1 157 ? 8.046 16.085 -13.958 1.00 84.94 157 PHE A N 1
ATOM 1269 C CA . PHE A 1 157 ? 7.924 14.679 -13.631 1.00 84.94 157 PHE A CA 1
ATOM 1270 C C . PHE A 1 157 ? 8.775 14.301 -12.409 1.00 84.94 157 PHE A C 1
ATOM 1272 O O . PHE A 1 157 ? 8.238 13.824 -11.406 1.00 84.94 157 PHE A O 1
ATOM 1279 N N . ARG A 1 158 ? 10.086 14.581 -12.442 1.00 85.88 158 ARG A N 1
ATOM 1280 C CA . ARG A 1 158 ? 11.009 14.271 -11.335 1.00 85.88 158 ARG A CA 1
ATOM 1281 C C . ARG A 1 158 ? 10.618 14.996 -10.047 1.00 85.88 158 ARG A C 1
ATOM 1283 O O . ARG A 1 158 ? 10.624 14.389 -8.978 1.00 85.88 158 ARG A O 1
ATOM 1290 N N . SER A 1 159 ? 10.245 16.273 -10.127 1.00 87.12 159 SER A N 1
ATOM 1291 C CA . SER A 1 159 ? 9.776 17.038 -8.965 1.00 87.12 159 SER A CA 1
ATOM 1292 C C . SER A 1 159 ? 8.519 16.420 -8.352 1.00 87.12 159 SER A C 1
ATOM 1294 O O . SER A 1 159 ? 8.438 16.277 -7.133 1.00 87.12 159 SER A O 1
ATOM 1296 N N . SER A 1 160 ? 7.566 15.999 -9.189 1.00 86.75 160 SER A N 1
ATOM 1297 C CA . SER A 1 160 ? 6.334 15.336 -8.745 1.00 86.75 160 SER A CA 1
ATOM 1298 C C . SER A 1 160 ? 6.620 13.975 -8.103 1.00 86.75 160 SER A C 1
ATOM 1300 O O . SER A 1 160 ? 6.053 13.661 -7.059 1.00 86.75 160 SER A O 1
ATOM 1302 N N . TYR A 1 161 ? 7.545 13.196 -8.672 1.00 86.25 161 TYR A N 1
ATOM 1303 C CA . TYR A 1 161 ? 8.016 11.932 -8.100 1.00 86.25 161 TYR A CA 1
ATOM 1304 C C . TYR A 1 161 ? 8.596 12.121 -6.689 1.00 86.25 161 TYR A C 1
ATOM 1306 O O . TYR A 1 161 ? 8.166 11.456 -5.746 1.00 86.25 161 TYR A O 1
ATOM 1314 N N . TRP A 1 162 ? 9.520 13.071 -6.509 1.00 86.00 162 TRP A N 1
ATOM 1315 C CA . TRP A 1 162 ? 10.117 13.345 -5.197 1.00 86.00 162 TRP A CA 1
ATOM 1316 C C . TRP A 1 162 ? 9.107 13.902 -4.190 1.00 86.00 162 TRP A C 1
ATOM 1318 O O . TRP A 1 162 ? 9.151 13.540 -3.013 1.00 86.00 162 TRP A O 1
ATOM 1328 N N . ALA A 1 163 ? 8.165 14.736 -4.639 1.00 89.12 163 ALA A N 1
ATOM 1329 C CA . ALA A 1 163 ? 7.081 15.225 -3.792 1.00 89.12 163 ALA A CA 1
ATOM 1330 C C . ALA A 1 163 ? 6.196 14.072 -3.292 1.00 89.12 163 ALA A C 1
ATOM 1332 O O . ALA A 1 163 ? 5.899 13.995 -2.100 1.00 89.12 163 ALA A O 1
ATOM 1333 N N . LEU A 1 164 ? 5.828 13.140 -4.175 1.00 88.38 164 LEU A N 1
ATOM 1334 C CA . LEU A 1 164 ? 5.070 11.947 -3.801 1.00 88.38 164 LEU A CA 1
ATOM 1335 C C . LEU A 1 164 ? 5.857 11.061 -2.825 1.00 88.38 164 LEU A C 1
ATOM 1337 O O . LEU A 1 164 ? 5.286 10.623 -1.827 1.00 88.38 164 LEU A O 1
ATOM 1341 N N . MET A 1 165 ? 7.166 10.871 -3.030 1.00 87.50 165 MET A N 1
ATOM 1342 C CA . MET A 1 165 ? 8.023 10.138 -2.085 1.00 87.50 165 MET A CA 1
ATOM 1343 C C . MET A 1 165 ? 8.029 10.782 -0.700 1.00 87.50 165 MET A C 1
ATOM 1345 O O . MET A 1 165 ? 7.870 10.096 0.310 1.00 87.50 165 MET A O 1
ATOM 1349 N N . ALA A 1 166 ? 8.163 12.107 -0.636 1.00 90.31 166 ALA A N 1
ATOM 1350 C CA . ALA A 1 166 ? 8.115 12.839 0.624 1.00 90.31 166 ALA A CA 1
ATOM 1351 C C . ALA A 1 166 ? 6.752 12.675 1.321 1.00 90.31 166 ALA A C 1
ATOM 1353 O O . ALA A 1 166 ? 6.694 12.442 2.533 1.00 90.31 166 ALA A O 1
ATOM 1354 N N . VAL A 1 167 ? 5.650 12.728 0.564 1.00 91.88 167 VAL A N 1
ATOM 1355 C CA . VAL A 1 167 ? 4.297 12.460 1.078 1.00 91.88 167 VAL A CA 1
ATOM 1356 C C . VAL A 1 167 ? 4.176 11.026 1.596 1.00 91.88 167 VAL A C 1
ATOM 1358 O O . VAL A 1 167 ? 3.599 10.812 2.662 1.00 91.88 167 VAL A O 1
ATOM 1361 N N . TRP A 1 168 ? 4.746 10.045 0.899 1.00 91.00 168 TRP A N 1
ATOM 1362 C CA . TRP A 1 168 ? 4.716 8.650 1.330 1.00 91.00 168 TRP A CA 1
ATOM 1363 C C . TRP A 1 168 ? 5.477 8.434 2.636 1.00 91.00 168 TRP 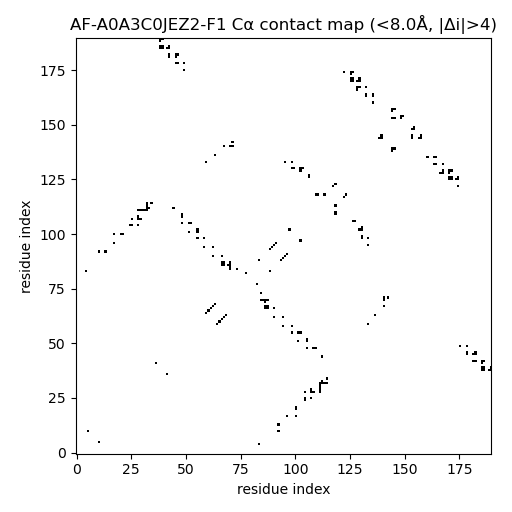A C 1
ATOM 1365 O O . TRP A 1 168 ? 4.909 7.918 3.598 1.00 91.00 168 TRP A O 1
ATOM 1375 N N . ILE A 1 169 ? 6.733 8.887 2.704 1.00 91.62 169 ILE A N 1
ATOM 1376 C CA . ILE A 1 169 ? 7.587 8.736 3.889 1.00 91.62 169 ILE A CA 1
ATOM 1377 C C . ILE A 1 169 ? 6.956 9.441 5.094 1.00 91.62 169 ILE A C 1
ATOM 1379 O O . ILE A 1 169 ? 6.857 8.859 6.175 1.00 91.62 169 ILE A O 1
ATOM 1383 N N . SER A 1 170 ? 6.480 10.676 4.915 1.00 94.69 170 SER A N 1
ATOM 1384 C CA . SER A 1 170 ? 5.828 11.427 5.995 1.00 94.69 170 SER A CA 1
ATOM 1385 C C . SER A 1 170 ? 4.529 10.762 6.463 1.00 94.69 170 SER A C 1
ATOM 1387 O O . SER A 1 170 ? 4.305 10.646 7.670 1.00 94.69 170 SER A O 1
ATOM 1389 N N . SER A 1 171 ? 3.711 10.244 5.541 1.00 95.19 171 SER A N 1
ATOM 1390 C CA . SER A 1 171 ? 2.498 9.483 5.870 1.00 95.19 171 SER A CA 1
ATOM 1391 C C . SER A 1 171 ? 2.825 8.193 6.626 1.00 95.19 171 SER A C 1
ATOM 1393 O O . SER A 1 171 ? 2.122 7.842 7.575 1.00 95.19 171 SER A O 1
ATOM 1395 N N . LEU A 1 172 ? 3.910 7.508 6.249 1.00 94.44 172 LEU A N 1
ATOM 1396 C CA . LEU A 1 172 ? 4.339 6.256 6.869 1.00 94.44 172 LEU A CA 1
ATOM 1397 C C . LEU A 1 172 ? 4.786 6.504 8.307 1.00 94.44 172 LEU A C 1
ATOM 1399 O O . LEU A 1 172 ? 4.297 5.852 9.229 1.00 94.44 172 LEU A O 1
ATOM 1403 N N . LEU A 1 173 ? 5.666 7.487 8.501 1.00 95.56 173 LEU A N 1
ATOM 1404 C CA . LEU A 1 173 ? 6.149 7.892 9.820 1.00 95.56 173 LEU A CA 1
ATOM 1405 C C . LEU A 1 173 ? 4.997 8.339 10.721 1.00 95.56 173 LEU A C 1
ATOM 1407 O O . LEU A 1 173 ? 4.929 7.935 11.885 1.00 95.56 173 LEU A O 1
ATOM 1411 N N . TYR A 1 174 ? 4.058 9.115 10.176 1.00 96.69 174 TYR A N 1
ATOM 1412 C CA . TYR A 1 174 ? 2.859 9.519 10.897 1.00 96.69 174 TYR A CA 1
ATOM 1413 C C . TYR A 1 174 ? 2.033 8.307 11.348 1.00 96.69 174 TYR A C 1
ATOM 1415 O O . TYR A 1 174 ? 1.684 8.216 12.525 1.00 96.69 174 TYR A O 1
ATOM 1423 N N . LEU A 1 175 ? 1.739 7.354 10.455 1.00 96.31 175 LEU A N 1
ATOM 1424 C CA . LEU A 1 175 ? 0.956 6.164 10.807 1.00 96.31 175 LEU A CA 1
ATOM 1425 C C . LEU A 1 175 ? 1.665 5.300 11.846 1.00 96.31 175 LEU A C 1
ATOM 1427 O O . LE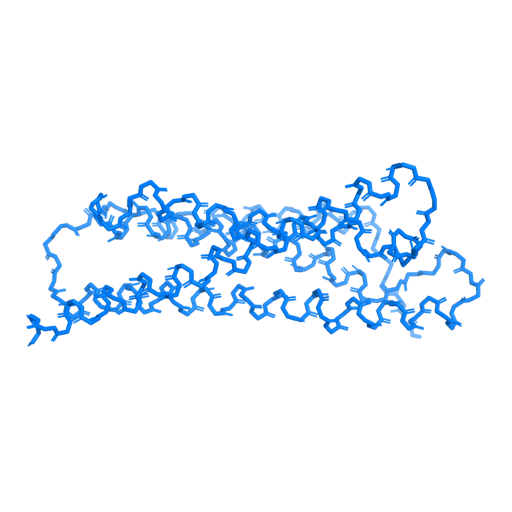U A 1 175 ? 1.028 4.900 12.818 1.00 96.31 175 LEU A O 1
ATOM 1431 N N . ILE A 1 176 ? 2.968 5.052 11.689 1.00 96.19 176 ILE A N 1
ATOM 1432 C CA . ILE A 1 176 ? 3.759 4.295 12.668 1.00 96.19 176 ILE A CA 1
ATOM 1433 C C . ILE A 1 176 ? 3.669 4.971 14.038 1.00 96.19 176 ILE A C 1
ATOM 1435 O O . ILE A 1 176 ? 3.307 4.323 15.019 1.00 96.19 176 ILE A O 1
ATOM 1439 N N . SER A 1 177 ? 3.918 6.282 14.101 1.00 96.12 177 SER A N 1
ATOM 1440 C CA . SER A 1 177 ? 3.826 7.051 15.344 1.00 96.12 177 SER A CA 1
ATOM 1441 C C . SER A 1 177 ? 2.433 6.951 15.974 1.00 96.12 177 SER A C 1
ATOM 1443 O O . SER A 1 177 ? 2.304 6.659 17.165 1.00 96.12 177 SER A O 1
ATOM 1445 N N . ARG A 1 178 ? 1.365 7.117 15.182 1.00 95.31 178 ARG A N 1
ATOM 1446 C CA . ARG A 1 178 ? -0.015 7.021 15.682 1.00 95.31 178 ARG A CA 1
ATOM 1447 C C . ARG A 1 178 ? -0.355 5.629 16.195 1.00 95.31 178 ARG A C 1
ATOM 1449 O O . ARG A 1 178 ? -0.950 5.532 17.266 1.00 95.31 178 ARG A O 1
ATOM 1456 N N . LEU A 1 179 ? 0.036 4.572 15.487 1.00 95.31 179 LEU A N 1
ATOM 1457 C CA . LEU A 1 179 ? -0.213 3.192 15.907 1.00 95.31 179 LEU A CA 1
ATOM 1458 C C . LEU A 1 179 ? 0.541 2.862 17.202 1.00 95.31 179 LEU A C 1
ATOM 1460 O O . LEU A 1 179 ? -0.056 2.319 18.129 1.00 95.31 179 LEU A O 1
ATOM 1464 N N . VAL A 1 180 ? 1.805 3.280 17.325 1.00 95.38 180 VAL A N 1
ATOM 1465 C CA . VAL A 1 180 ? 2.578 3.136 18.572 1.00 95.38 180 VAL A CA 1
ATOM 1466 C C . VAL A 1 180 ? 1.891 3.872 19.726 1.00 95.38 180 VAL A C 1
ATOM 1468 O O . VAL A 1 180 ? 1.701 3.301 20.798 1.00 95.38 180 VAL A O 1
ATOM 1471 N N . MET A 1 181 ? 1.430 5.106 19.508 1.00 93.75 181 MET A N 1
ATOM 1472 C CA . MET A 1 181 ? 0.697 5.864 20.528 1.00 93.75 181 MET A CA 1
ATOM 1473 C C . MET A 1 181 ? -0.625 5.200 20.936 1.00 93.75 181 MET A C 1
ATOM 1475 O O . MET A 1 181 ? -1.009 5.288 22.103 1.00 93.75 181 MET A O 1
ATOM 1479 N N . MET A 1 182 ? -1.326 4.530 20.015 1.00 93.06 182 MET A N 1
ATOM 1480 C CA . MET A 1 182 ? -2.526 3.749 20.338 1.00 93.06 182 MET A CA 1
ATOM 1481 C C . MET A 1 182 ? -2.187 2.541 21.219 1.00 93.06 182 MET A C 1
ATOM 1483 O O . MET A 1 182 ? -2.847 2.340 22.237 1.00 93.06 182 MET A O 1
ATOM 1487 N N . VAL A 1 183 ? -1.127 1.791 20.893 1.00 93.31 183 VAL A N 1
ATOM 1488 C CA . VAL A 1 183 ? -0.648 0.670 21.725 1.00 93.31 183 VAL A CA 1
ATOM 1489 C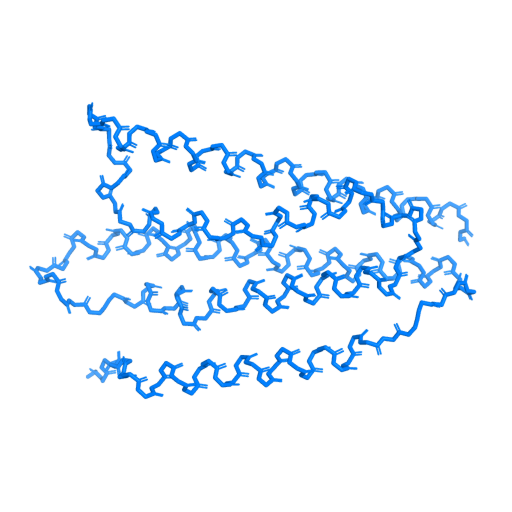 C . VAL A 1 183 ? -0.297 1.148 23.134 1.00 93.31 183 VAL A C 1
ATOM 1491 O O . VAL A 1 183 ? -0.784 0.584 24.113 1.00 93.31 183 VAL A O 1
ATOM 1494 N N . LEU A 1 184 ? 0.486 2.225 23.248 1.00 91.81 184 LEU A N 1
ATOM 1495 C CA . LEU A 1 184 ? 0.868 2.798 24.541 1.00 91.81 184 LEU A CA 1
ATOM 1496 C C . LEU A 1 184 ? -0.347 3.277 25.341 1.00 91.81 184 LEU A C 1
ATOM 1498 O O . LEU A 1 184 ? -0.383 3.118 26.558 1.00 91.81 184 LEU A O 1
ATOM 1502 N N . ARG A 1 185 ? -1.356 3.849 24.672 1.00 90.81 185 ARG A N 1
ATOM 1503 C CA . ARG A 1 185 ? -2.602 4.269 25.322 1.00 90.81 185 ARG A CA 1
ATOM 1504 C C . ARG A 1 185 ? -3.334 3.070 25.912 1.00 90.81 185 ARG A C 1
ATOM 1506 O O . ARG A 1 185 ? -3.692 3.125 27.079 1.00 90.81 185 ARG A O 1
ATOM 1513 N N . PHE A 1 186 ? -3.546 2.007 25.141 1.00 87.50 186 PHE A N 1
ATOM 1514 C CA . PHE A 1 186 ? -4.287 0.832 25.610 1.00 87.50 186 PHE A CA 1
ATOM 1515 C C . PHE A 1 186 ? -3.521 0.028 26.662 1.00 87.50 186 PHE A C 1
ATOM 1517 O O . PHE A 1 186 ? -4.140 -0.498 27.580 1.00 87.50 186 PHE A O 1
ATOM 1524 N N . SER A 1 187 ? -2.188 0.002 26.589 1.00 80.44 187 SER A N 1
ATOM 1525 C CA . SER A 1 187 ? -1.341 -0.644 27.598 1.00 80.44 187 SER A CA 1
ATOM 1526 C C . SER A 1 187 ? -1.413 0.016 28.977 1.00 80.44 187 SER A C 1
ATOM 1528 O O . SER A 1 187 ? -1.123 -0.653 29.957 1.00 80.44 187 SER A O 1
ATOM 1530 N N . LYS A 1 188 ? -1.768 1.305 29.077 1.00 77.19 188 LYS A N 1
ATOM 1531 C CA . LYS A 1 188 ? -1.926 1.995 30.372 1.00 77.19 188 LYS A CA 1
ATOM 1532 C C . LYS A 1 188 ? -3.217 1.627 31.113 1.00 77.19 188 LYS A C 1
ATOM 1534 O O . LYS A 1 188 ? -3.351 1.976 32.278 1.00 77.19 188 LYS A O 1
ATOM 1539 N N . PHE A 1 189 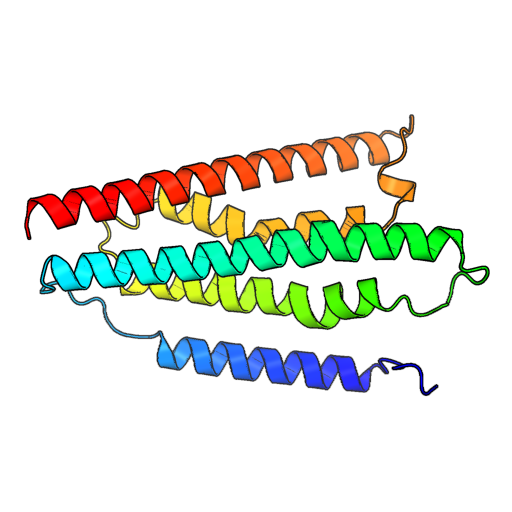? -4.164 0.980 30.432 1.00 62.00 189 PHE A N 1
ATOM 1540 C CA . PHE A 1 189 ? -5.467 0.579 30.977 1.00 62.00 189 PHE A CA 1
ATOM 1541 C C . PHE A 1 189 ? -5.636 -0.949 31.037 1.00 62.00 189 PHE A C 1
ATOM 1543 O O . PHE A 1 189 ? -6.751 -1.423 31.257 1.00 62.00 189 PHE A O 1
ATOM 1550 N N . ALA A 1 190 ? -4.564 -1.699 30.767 1.00 54.91 190 ALA A N 1
ATOM 1551 C CA . ALA A 1 190 ? -4.490 -3.153 30.885 1.00 54.91 190 ALA A CA 1
ATOM 1552 C C . ALA A 1 190 ? -3.843 -3.528 32.221 1.00 54.91 190 ALA A C 1
ATOM 1554 O O . ALA A 1 190 ? -4.269 -4.559 32.781 1.00 54.91 190 ALA A O 1
#

Solvent-accessible surface area (backbone atoms only — not comparable to full-atom values): 10728 Å² total; per-residue (Å²): 132,87,74,87,73,84,45,78,68,53,56,51,52,53,50,52,52,50,50,52,50,45,53,52,50,47,62,75,51,66,52,82,68,70,87,89,64,52,43,66,56,51,36,50,55,50,51,53,52,51,52,51,51,51,54,52,50,49,50,48,48,46,42,70,44,56,30,43,53,49,39,57,57,48,62,74,74,54,91,58,98,81,66,87,53,68,41,56,51,48,36,61,72,47,50,53,58,45,42,52,46,54,36,50,47,50,52,49,43,46,70,27,66,44,55,71,84,73,56,28,71,70,51,50,52,27,52,49,43,52,43,56,42,68,64,62,53,66,65,66,72,41,68,76,56,73,50,95,60,89,50,66,67,51,42,54,48,48,53,50,44,53,52,50,49,52,52,29,54,52,24,50,54,49,50,53,53,53,50,52,53,49,41,57,55,30,60,76,73,103

Foldseek 3Di:
DDPDDCPPVNLVVLVVVLVVLLVVLLVVLPDAEDPPDALVVLLVLLVVLVVLLVVLVVLCCCLVPVLLVQLVVVVVPDPDPPDDDVSVVCNVSPSLSVLQSSLVSSVSSCVRHPDCVLCDPLLVVLSVLQSCLVVLSPVVSPVVLVDDDPDPVSVVSVVVSVVSVVSNVVSSVVNVVSSVVSSVVSVVVD